Protein AF-A0A2E2VE42-F1 (afdb_monomer_lite)

Sequence (204 aa):
MCDRDCIQVNGNKCRILETACPVCFTRAKHCPDDAVKIINLPEELDTDLTHSYGENSFKLFRLPSPKQEQIVGILGPNGIGKSTAVNLLSGSFTPNLGDWRNPSPQWEDVITTFPRGELRDYLGLVAKEEVRIAVKPQYIDKLPKIFQGKVLDLLERVDERNEVPHFTRIMGIDHILERNLDALSGGELQRVAICATLLKEADV

Secondary structure (DSSP, 8-state):
---S-SEEEETTEEEE-TT--HHHHHHHHT-GGG-----PPP---SS-EEEE-STTS-EEE--PPP-TTS-------TTSSHHHHHHHHTTSS---TT-TT-SS--HHHHHHHSPSSHHHHHHHHHHTT-S---PPPS-GGGHHHH--SBHHHHHHHH-SSS-HHHHHHHTT-GGGTTSBGGGS-HHHHHHHHHHHHHHS----

Radius of gyration: 24.96 Å; chains: 1; bounding box: 72×37×59 Å

Structure (mmCIF, N/CA/C/O backbone):
data_AF-A0A2E2VE42-F1
#
_entry.id   AF-A0A2E2VE42-F1
#
loop_
_atom_site.group_PDB
_atom_site.id
_atom_site.type_symbol
_atom_site.label_atom_id
_atom_site.label_alt_id
_atom_site.label_comp_id
_atom_site.label_asym_id
_atom_site.label_entity_id
_atom_site.label_seq_id
_atom_site.pdbx_PDB_ins_code
_atom_site.Cartn_x
_atom_site.Cartn_y
_atom_site.Cartn_z
_atom_site.occupancy
_atom_site.B_iso_or_equiv
_atom_site.auth_seq_id
_atom_site.auth_comp_id
_atom_site.auth_asym_id
_atom_site.auth_atom_id
_atom_site.pdbx_PDB_model_num
ATOM 1 N N . MET A 1 1 ? 39.135 -2.029 -32.920 1.00 51.56 1 MET A N 1
ATOM 2 C CA . MET A 1 1 ? 39.515 -2.688 -31.651 1.00 51.56 1 MET A CA 1
ATOM 3 C C . MET A 1 1 ? 39.498 -1.621 -30.571 1.00 51.56 1 MET A C 1
ATOM 5 O O . MET A 1 1 ? 39.801 -0.482 -30.884 1.00 51.56 1 MET A O 1
ATOM 9 N N . CYS A 1 2 ? 39.033 -1.929 -29.360 1.00 55.84 2 CYS A N 1
ATOM 10 C CA . CYS A 1 2 ? 39.148 -0.987 -28.247 1.00 55.84 2 CYS A CA 1
ATOM 11 C C . CYS A 1 2 ? 40.590 -1.058 -27.731 1.00 55.84 2 CYS A C 1
ATOM 13 O O . CYS A 1 2 ? 40.982 -2.112 -27.237 1.00 55.84 2 CYS A O 1
ATOM 15 N N . ASP A 1 3 ? 41.348 0.031 -27.860 1.00 59.59 3 ASP A N 1
ATOM 16 C CA . ASP A 1 3 ? 42.758 0.123 -27.438 1.00 59.59 3 ASP A CA 1
ATOM 17 C C . ASP A 1 3 ? 42.918 0.489 -25.949 1.00 59.59 3 ASP A C 1
ATOM 19 O O . ASP A 1 3 ? 44.003 0.847 -25.500 1.00 59.59 3 ASP A O 1
ATOM 23 N N . ARG A 1 4 ? 41.830 0.453 -25.163 1.00 64.94 4 ARG A N 1
ATOM 24 C CA . ARG A 1 4 ? 41.872 0.733 -23.720 1.00 64.94 4 ARG A CA 1
ATOM 25 C C . ARG A 1 4 ? 41.902 -0.566 -22.925 1.00 64.94 4 ARG A C 1
ATOM 27 O O . ARG A 1 4 ? 41.009 -1.403 -23.069 1.00 64.94 4 ARG A O 1
ATOM 34 N N . ASP A 1 5 ? 42.859 -0.669 -22.009 1.00 69.38 5 ASP A N 1
ATOM 35 C CA . ASP A 1 5 ? 42.923 -1.743 -21.018 1.00 69.38 5 ASP A CA 1
ATOM 36 C C . ASP A 1 5 ? 41.812 -1.567 -19.976 1.00 69.38 5 ASP A C 1
ATOM 38 O O . ASP A 1 5 ? 41.959 -0.869 -18.973 1.00 69.38 5 ASP A O 1
ATOM 42 N N . CYS A 1 6 ? 40.657 -2.184 -20.239 1.00 71.88 6 CYS A N 1
ATOM 43 C CA . CYS A 1 6 ? 39.491 -2.173 -19.348 1.00 71.88 6 CYS A CA 1
ATOM 44 C C . CYS A 1 6 ? 39.738 -2.907 -18.015 1.00 71.88 6 CYS A C 1
ATOM 46 O O . CYS A 1 6 ? 39.045 -2.644 -17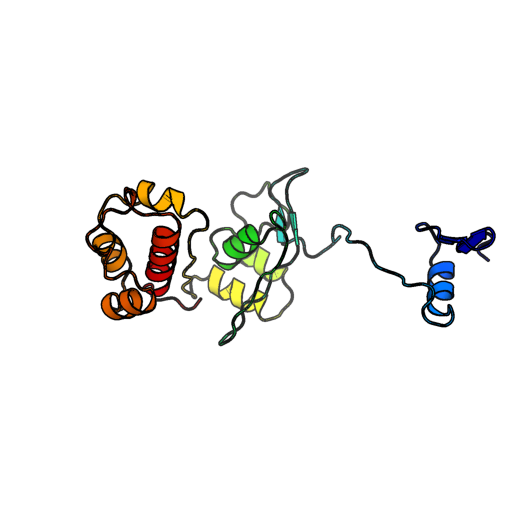.032 1.00 71.88 6 CYS A O 1
ATOM 48 N N . ILE A 1 7 ? 40.721 -3.812 -17.990 1.00 76.00 7 ILE A N 1
ATOM 49 C CA . ILE A 1 7 ? 41.213 -4.518 -16.806 1.00 76.00 7 ILE A CA 1
ATOM 50 C C . ILE A 1 7 ? 42.699 -4.177 -16.680 1.00 76.00 7 ILE A C 1
ATOM 52 O O . ILE A 1 7 ? 43.497 -4.567 -17.527 1.00 76.00 7 ILE A O 1
ATOM 56 N N . GLN A 1 8 ? 43.061 -3.429 -15.643 1.00 78.62 8 GLN A N 1
ATOM 57 C CA . GLN A 1 8 ? 44.427 -2.978 -15.388 1.00 78.62 8 GLN A CA 1
ATOM 58 C C . GLN A 1 8 ? 45.013 -3.785 -14.232 1.00 78.62 8 GLN A C 1
ATOM 60 O O . GLN A 1 8 ? 44.499 -3.734 -13.112 1.00 78.62 8 GLN A O 1
ATOM 65 N N . VAL A 1 9 ? 46.090 -4.521 -14.491 1.00 78.69 9 VAL A N 1
ATOM 66 C CA . VAL A 1 9 ? 46.775 -5.338 -13.483 1.00 78.69 9 VAL A CA 1
ATOM 67 C C . VAL A 1 9 ? 48.024 -4.598 -13.009 1.00 78.69 9 VAL A C 1
ATOM 69 O O . VAL A 1 9 ? 48.958 -4.389 -13.774 1.00 78.69 9 VAL A O 1
ATOM 72 N N . ASN A 1 10 ? 48.041 -4.204 -11.736 1.00 80.88 10 ASN A N 1
ATOM 73 C CA . ASN A 1 10 ? 49.162 -3.540 -11.074 1.00 80.88 10 ASN A CA 1
ATOM 74 C C . ASN A 1 10 ? 49.708 -4.457 -9.971 1.00 80.88 10 ASN A C 1
ATOM 76 O O . ASN A 1 10 ? 49.237 -4.430 -8.828 1.00 80.88 10 ASN A O 1
ATOM 80 N N . GLY A 1 11 ? 50.687 -5.296 -10.318 1.00 81.88 11 GLY A N 1
ATOM 81 C CA . GLY A 1 11 ? 51.214 -6.323 -9.416 1.00 81.88 11 GLY A CA 1
ATOM 82 C C . GLY A 1 11 ? 50.116 -7.308 -9.006 1.00 81.88 11 GLY A C 1
ATOM 83 O O . GLY A 1 11 ? 49.496 -7.928 -9.861 1.00 81.88 11 GLY A O 1
ATOM 84 N N . ASN A 1 12 ? 49.829 -7.402 -7.703 1.00 83.75 12 ASN A N 1
ATOM 85 C CA . ASN A 1 12 ? 48.772 -8.274 -7.166 1.00 83.75 12 ASN A CA 1
ATOM 86 C C . ASN A 1 12 ? 47.378 -7.620 -7.109 1.00 83.75 12 ASN A C 1
ATOM 88 O O . ASN A 1 12 ? 46.455 -8.205 -6.544 1.00 83.75 12 ASN A O 1
ATOM 92 N N . LYS A 1 13 ? 47.203 -6.395 -7.622 1.00 77.75 13 LYS A N 1
ATOM 93 C CA . LYS A 1 13 ? 45.911 -5.692 -7.609 1.00 77.75 13 LYS A CA 1
ATOM 94 C C . LYS A 1 13 ? 45.370 -5.537 -9.022 1.00 77.75 13 LYS A C 1
ATOM 96 O O . LYS A 1 13 ? 46.092 -5.136 -9.928 1.00 77.75 13 LYS A O 1
ATOM 101 N N . CYS A 1 14 ? 44.080 -5.793 -9.181 1.00 78.62 14 CYS A N 1
ATOM 102 C CA . CYS A 1 14 ? 43.353 -5.582 -10.423 1.00 78.62 14 CYS A CA 1
ATOM 103 C C . CYS A 1 14 ? 42.415 -4.378 -10.276 1.00 78.62 14 CYS A C 1
ATOM 105 O O . CYS A 1 14 ? 41.741 -4.236 -9.256 1.00 78.62 14 CYS A O 1
ATOM 107 N N . ARG A 1 15 ? 42.364 -3.512 -11.289 1.00 81.12 15 ARG A N 1
ATOM 108 C CA . ARG A 1 15 ? 41.424 -2.393 -11.394 1.00 81.12 15 ARG A CA 1
ATOM 109 C C . ARG A 1 15 ? 40.570 -2.584 -12.639 1.00 81.12 15 ARG A C 1
ATOM 111 O O . ARG A 1 15 ? 41.104 -2.735 -13.732 1.00 81.12 15 ARG A O 1
ATOM 118 N N . ILE A 1 16 ? 39.254 -2.541 -12.473 1.00 79.00 16 ILE A N 1
ATOM 119 C CA . ILE A 1 16 ? 38.293 -2.603 -13.577 1.00 79.00 16 ILE A CA 1
ATOM 120 C C . ILE A 1 16 ? 37.783 -1.186 -13.832 1.00 79.00 16 ILE A C 1
ATOM 122 O O . ILE A 1 16 ? 37.431 -0.471 -12.894 1.00 79.00 16 ILE A O 1
ATOM 126 N N . LEU A 1 17 ? 37.783 -0.757 -15.091 1.00 79.12 17 LEU A N 1
ATOM 127 C CA . LEU A 1 17 ? 37.160 0.503 -15.489 1.00 79.12 17 LEU A CA 1
ATOM 128 C C . LEU A 1 17 ? 35.655 0.277 -15.681 1.00 79.12 17 LEU A C 1
ATOM 130 O O . LEU A 1 17 ? 35.258 -0.427 -16.601 1.00 79.12 17 LEU A O 1
ATOM 134 N N . GLU A 1 18 ? 34.815 0.888 -14.844 1.00 73.50 18 GLU A N 1
ATOM 135 C CA . GLU A 1 18 ? 33.345 0.764 -14.939 1.00 73.50 18 GLU A CA 1
ATOM 136 C C . GLU A 1 18 ? 32.775 1.379 -16.227 1.00 73.50 18 GLU A C 1
ATOM 138 O O . GLU A 1 18 ? 31.756 0.934 -16.741 1.00 73.50 18 GLU A O 1
ATOM 143 N N . THR A 1 19 ? 33.489 2.339 -16.820 1.00 74.38 19 THR A N 1
ATOM 144 C CA . THR A 1 19 ? 33.174 2.943 -18.126 1.00 74.38 19 THR A CA 1
ATOM 145 C C . THR A 1 19 ? 33.650 2.095 -19.315 1.00 74.38 19 THR A C 1
ATOM 147 O O . THR A 1 19 ? 33.824 2.599 -20.429 1.00 74.38 19 THR A O 1
ATOM 150 N N . ALA A 1 20 ? 33.916 0.805 -19.088 1.00 73.69 20 ALA A N 1
ATOM 151 C CA . ALA A 1 20 ? 34.348 -0.136 -20.110 1.00 73.69 20 ALA A CA 1
ATOM 152 C C . ALA A 1 20 ? 33.314 -0.264 -21.244 1.00 73.69 20 ALA A C 1
ATOM 154 O O . ALA A 1 20 ? 32.108 -0.305 -21.032 1.00 73.69 20 ALA A O 1
ATOM 155 N N . CYS A 1 21 ? 33.800 -0.353 -22.484 1.00 71.94 21 CYS A N 1
ATOM 156 C CA . CYS A 1 21 ? 32.935 -0.490 -23.658 1.00 71.94 21 CYS A CA 1
ATOM 157 C C . CYS A 1 21 ? 32.252 -1.881 -23.733 1.00 71.94 21 CYS A C 1
ATOM 159 O O . CYS A 1 21 ? 32.756 -2.843 -23.143 1.00 71.94 21 CYS A O 1
ATOM 161 N N . PRO A 1 22 ? 31.192 -2.057 -24.551 1.00 73.50 22 PRO A N 1
ATOM 162 C CA . PRO A 1 22 ? 30.502 -3.346 -24.725 1.00 73.50 22 PRO A CA 1
ATOM 163 C C . PRO A 1 22 ? 31.407 -4.539 -25.087 1.00 73.50 22 PRO A C 1
ATOM 165 O O . PRO A 1 22 ? 31.179 -5.672 -24.653 1.00 73.50 22 PRO A O 1
ATOM 168 N N . VAL A 1 23 ? 32.486 -4.295 -25.838 1.00 73.56 23 VAL A N 1
ATOM 169 C CA . VAL A 1 23 ? 33.481 -5.327 -26.187 1.00 73.56 23 VAL A CA 1
ATOM 170 C C . VAL A 1 23 ? 34.235 -5.812 -24.944 1.00 73.56 23 VAL A C 1
ATOM 172 O O . VAL A 1 23 ? 34.494 -7.006 -24.800 1.00 73.56 23 VAL A O 1
ATOM 175 N N . CYS A 1 24 ? 34.551 -4.907 -24.017 1.00 73.25 24 CYS A N 1
ATOM 176 C CA . CYS A 1 24 ? 35.186 -5.251 -22.749 1.00 73.25 24 CYS A CA 1
ATOM 177 C C . CYS A 1 24 ? 34.241 -6.027 -21.823 1.00 73.25 24 CYS A C 1
ATOM 179 O O . CYS A 1 24 ? 34.690 -6.982 -21.193 1.00 73.25 24 CYS A O 1
ATOM 181 N N . PHE A 1 25 ? 32.941 -5.707 -21.804 1.00 74.75 25 PHE A N 1
ATOM 182 C CA . PHE A 1 25 ? 31.944 -6.524 -21.097 1.00 74.75 25 PHE A CA 1
ATOM 183 C C . PHE A 1 25 ? 31.870 -7.948 -21.653 1.00 74.75 25 PHE A C 1
ATOM 185 O O . PHE A 1 25 ? 31.816 -8.911 -20.895 1.00 74.75 25 PHE A O 1
ATOM 192 N N . THR A 1 26 ? 31.933 -8.107 -22.975 1.00 75.56 26 THR A N 1
ATOM 193 C CA . THR A 1 26 ? 31.945 -9.441 -23.593 1.00 75.56 26 THR A CA 1
ATOM 194 C C . THR A 1 26 ? 33.187 -10.234 -23.176 1.00 75.56 26 THR A C 1
ATOM 196 O O . THR A 1 26 ? 33.071 -11.392 -22.794 1.00 75.56 26 THR A O 1
ATOM 199 N N . ARG A 1 27 ? 34.372 -9.605 -23.155 1.00 75.31 27 ARG A N 1
ATOM 200 C CA . ARG A 1 27 ? 35.614 -10.244 -22.677 1.00 75.31 27 ARG A CA 1
ATOM 201 C C . ARG A 1 27 ? 35.559 -10.613 -21.194 1.00 75.31 27 ARG A C 1
ATOM 203 O O . ARG A 1 27 ? 36.007 -11.694 -20.835 1.00 75.31 27 ARG A O 1
ATOM 210 N N . ALA A 1 28 ? 34.982 -9.756 -20.353 1.00 75.81 28 ALA A N 1
ATOM 211 C CA . ALA A 1 28 ? 34.808 -10.022 -18.927 1.00 75.81 28 ALA A CA 1
ATOM 212 C C . ALA A 1 28 ? 33.940 -11.266 -18.657 1.00 75.81 28 ALA A C 1
ATOM 214 O O . ALA A 1 28 ? 34.260 -12.025 -17.749 1.00 75.81 28 ALA A O 1
ATOM 215 N N . LYS A 1 29 ? 32.919 -11.544 -19.487 1.00 75.38 29 LYS A N 1
ATOM 216 C CA . LYS A 1 29 ? 32.124 -12.789 -19.402 1.00 75.38 29 LYS A CA 1
ATOM 217 C C . LYS A 1 29 ? 32.925 -14.063 -19.694 1.00 75.38 29 LYS A C 1
ATOM 219 O O . LYS A 1 29 ? 32.494 -15.141 -19.311 1.00 75.38 29 LYS A O 1
ATOM 224 N N . HIS A 1 30 ? 34.052 -13.948 -20.395 1.00 79.94 30 HIS A N 1
ATOM 225 C CA . HIS A 1 30 ? 34.947 -15.065 -20.705 1.00 79.94 30 HIS A CA 1
ATOM 226 C C . HIS A 1 30 ? 36.151 -15.137 -19.755 1.00 79.94 30 HIS A C 1
ATOM 228 O O . HIS A 1 30 ? 37.090 -15.888 -20.018 1.00 79.94 30 HIS A O 1
ATOM 234 N N . CYS A 1 31 ? 36.163 -14.340 -18.680 1.00 76.88 31 CYS A N 1
ATOM 235 C CA . CYS A 1 31 ? 37.237 -14.389 -17.699 1.00 76.88 31 CYS A CA 1
ATOM 236 C C . CYS A 1 31 ? 37.192 -15.739 -16.955 1.00 76.88 31 CYS A C 1
A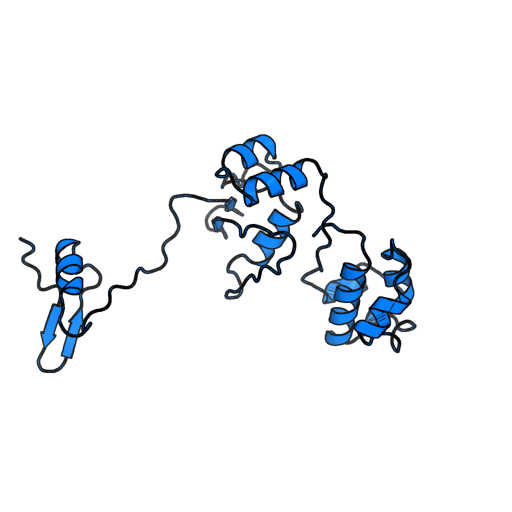TOM 238 O O . CYS A 1 31 ? 36.117 -16.114 -16.483 1.00 76.88 31 CYS A O 1
ATOM 240 N N . PRO A 1 32 ? 38.315 -16.476 -16.860 1.00 82.94 32 PRO A N 1
ATOM 241 C CA . PRO A 1 32 ? 38.361 -17.752 -16.153 1.00 82.94 32 PRO A CA 1
ATOM 242 C C . PRO A 1 32 ? 37.884 -17.636 -14.701 1.00 82.94 32 PRO A C 1
ATOM 244 O O . PRO A 1 32 ? 38.028 -16.584 -14.076 1.00 82.94 32 PRO A O 1
ATOM 247 N N . ASP A 1 33 ? 37.339 -18.733 -14.176 1.00 84.06 33 ASP A N 1
ATOM 248 C CA . ASP A 1 33 ? 36.970 -18.896 -12.762 1.00 84.06 33 ASP A CA 1
ATOM 249 C C . ASP A 1 33 ? 35.988 -17.840 -12.213 1.00 84.06 33 ASP A C 1
ATOM 251 O O . ASP A 1 33 ? 35.996 -17.543 -11.018 1.00 84.06 33 ASP A O 1
ATOM 255 N N . ASP A 1 34 ? 35.154 -17.240 -13.074 1.00 73.69 34 ASP A N 1
ATOM 256 C CA . ASP A 1 34 ? 34.258 -16.124 -12.726 1.00 73.69 34 ASP A CA 1
ATOM 257 C C . ASP A 1 34 ? 34.986 -14.962 -12.020 1.00 73.69 34 ASP A C 1
ATOM 259 O O . ASP A 1 34 ? 34.403 -14.233 -11.206 1.00 73.69 34 ASP A O 1
ATOM 263 N N . ALA A 1 35 ? 36.273 -14.762 -12.339 1.00 79.19 35 ALA A N 1
ATOM 264 C CA . ALA A 1 35 ? 37.116 -13.749 -11.705 1.00 79.19 35 ALA A CA 1
ATOM 265 C C . ALA A 1 35 ? 36.609 -12.310 -11.933 1.00 79.19 35 ALA A C 1
ATOM 267 O O . ALA A 1 35 ? 36.987 -11.394 -11.199 1.00 79.19 35 ALA A O 1
ATOM 268 N N . VAL A 1 36 ? 35.727 -12.105 -12.919 1.00 77.56 36 VAL A N 1
ATOM 269 C CA . VAL A 1 36 ? 35.029 -10.839 -13.165 1.00 77.56 36 VAL A CA 1
ATOM 270 C C . VAL A 1 36 ? 33.520 -11.068 -13.228 1.00 77.56 36 VAL A C 1
ATOM 272 O O . VAL A 1 36 ? 33.029 -11.819 -14.066 1.00 77.56 36 VAL A O 1
ATOM 275 N N . LYS A 1 37 ? 32.769 -10.346 -12.387 1.00 77.50 37 LYS A N 1
ATOM 276 C CA . LYS A 1 37 ? 31.299 -10.331 -12.395 1.00 77.50 37 LYS A CA 1
ATOM 277 C C . LYS A 1 37 ? 30.789 -8.977 -12.869 1.00 77.50 37 LYS A C 1
ATOM 279 O O . LYS A 1 37 ? 31.152 -7.946 -12.311 1.00 77.50 37 LYS A O 1
ATOM 284 N N . ILE A 1 38 ? 29.931 -8.991 -13.884 1.00 78.50 38 ILE A N 1
ATOM 285 C CA . ILE A 1 38 ? 29.248 -7.791 -14.373 1.00 78.50 38 ILE A CA 1
ATOM 286 C C . ILE A 1 38 ? 27.915 -7.688 -13.639 1.00 78.50 38 ILE A C 1
ATOM 288 O O . ILE A 1 38 ? 27.067 -8.570 -13.770 1.00 78.50 38 ILE A O 1
ATOM 292 N N . ILE A 1 39 ? 27.746 -6.614 -12.875 1.00 78.19 39 ILE A N 1
ATOM 293 C CA . ILE A 1 39 ? 26.489 -6.265 -12.217 1.00 78.19 39 ILE A CA 1
ATOM 294 C C . ILE A 1 39 ? 25.884 -5.056 -12.924 1.00 78.19 39 ILE A C 1
ATOM 296 O O . ILE A 1 39 ? 26.578 -4.077 -13.188 1.00 78.19 39 ILE A O 1
ATOM 300 N N . ASN A 1 40 ? 24.593 -5.126 -13.238 1.00 74.81 40 ASN A N 1
ATOM 301 C CA . ASN A 1 40 ? 23.869 -3.952 -13.705 1.00 74.81 40 ASN A CA 1
ATOM 302 C C . ASN A 1 40 ? 23.562 -3.078 -12.492 1.00 74.81 40 ASN A C 1
ATOM 304 O O . ASN A 1 40 ? 23.002 -3.563 -11.505 1.00 74.81 40 ASN A O 1
ATOM 308 N N . LEU A 1 41 ? 23.944 -1.807 -12.562 1.00 76.81 41 LEU A N 1
ATOM 309 C CA . LEU A 1 41 ? 23.547 -0.838 -11.554 1.00 76.81 41 LEU A CA 1
ATOM 310 C C . LEU A 1 41 ? 22.095 -0.408 -11.809 1.00 76.81 41 LEU A C 1
ATOM 312 O O . LEU A 1 41 ? 21.669 -0.376 -12.965 1.00 76.81 41 LEU A O 1
ATOM 316 N N . PRO A 1 42 ? 21.320 -0.103 -10.756 1.00 71.94 42 PRO A N 1
ATOM 317 C CA . PRO A 1 42 ? 19.986 0.450 -10.927 1.00 71.94 42 PRO A CA 1
ATOM 318 C C . PRO A 1 42 ? 20.066 1.811 -11.624 1.00 71.94 42 PRO A C 1
ATOM 320 O O . PRO A 1 42 ? 20.774 2.703 -11.159 1.00 71.94 42 PRO A O 1
ATOM 323 N N . GLU A 1 43 ? 19.309 1.967 -12.701 1.00 79.50 43 GLU A N 1
ATOM 324 C CA . GLU A 1 43 ? 19.068 3.235 -13.387 1.00 79.50 43 GLU A CA 1
ATOM 325 C C . GLU A 1 43 ? 17.554 3.481 -13.424 1.00 79.50 43 GLU A C 1
ATOM 327 O O . GLU A 1 43 ? 16.761 2.543 -13.275 1.00 79.50 43 GLU A O 1
ATOM 332 N N . GLU A 1 44 ? 17.148 4.745 -13.554 1.00 78.94 44 GLU A N 1
ATOM 333 C CA . GLU A 1 44 ? 15.742 5.080 -13.778 1.00 78.94 44 GLU A CA 1
ATOM 334 C C . GLU A 1 44 ? 15.260 4.366 -15.046 1.00 78.94 44 GLU A C 1
ATOM 336 O O . GLU A 1 44 ? 15.964 4.323 -16.052 1.00 78.94 44 GLU A O 1
ATOM 341 N N . LEU A 1 45 ? 14.077 3.753 -14.990 1.00 82.38 45 LEU A N 1
ATOM 342 C CA . LEU A 1 45 ? 13.535 3.099 -16.171 1.00 82.38 45 LEU A CA 1
ATOM 343 C C . LEU A 1 45 ? 13.050 4.170 -17.150 1.00 82.38 45 LEU A C 1
ATOM 345 O O . LEU A 1 45 ? 12.247 5.027 -16.788 1.00 82.38 45 LEU A O 1
ATOM 349 N N . ASP A 1 46 ? 13.448 4.051 -18.415 1.00 77.88 46 ASP A N 1
ATOM 350 C CA . ASP A 1 46 ? 12.923 4.896 -19.499 1.00 77.88 46 ASP A CA 1
ATOM 351 C C . ASP A 1 46 ? 11.433 4.627 -19.796 1.00 77.88 46 ASP A C 1
ATOM 353 O O . ASP A 1 46 ? 10.787 5.351 -20.553 1.00 77.88 46 ASP A O 1
ATOM 357 N N . THR A 1 47 ? 10.884 3.544 -19.239 1.00 83.38 47 THR A N 1
ATOM 358 C CA . THR A 1 47 ? 9.551 3.002 -19.532 1.00 83.38 47 THR A CA 1
ATOM 359 C C . THR A 1 47 ? 8.843 2.556 -18.250 1.00 83.38 47 THR A C 1
ATOM 361 O O . THR A 1 47 ? 9.437 2.519 -17.174 1.00 83.38 47 THR A O 1
ATOM 364 N N . ASP A 1 48 ? 7.555 2.216 -18.352 1.00 85.88 48 ASP A N 1
ATOM 365 C CA . ASP A 1 48 ? 6.730 1.705 -17.245 1.00 85.88 48 ASP A CA 1
ATOM 366 C C . ASP A 1 48 ? 6.519 2.683 -16.068 1.00 85.88 48 ASP A C 1
ATOM 368 O O . ASP A 1 48 ? 6.224 2.267 -14.937 1.00 85.88 48 ASP A O 1
ATOM 372 N N . LEU A 1 49 ? 6.648 3.992 -16.316 1.00 92.12 49 LEU A N 1
ATOM 373 C CA . LEU A 1 49 ? 6.324 5.019 -15.329 1.00 92.12 49 LEU A CA 1
ATOM 374 C C . LEU A 1 49 ? 4.839 4.926 -14.963 1.00 92.12 49 LEU A C 1
ATOM 376 O O . LEU A 1 49 ? 3.960 5.116 -15.798 1.00 92.12 49 LEU A O 1
ATOM 380 N N . THR A 1 50 ? 4.561 4.627 -13.697 1.00 93.88 50 THR A N 1
ATOM 381 C CA . THR A 1 50 ? 3.196 4.422 -13.203 1.00 93.88 50 THR A CA 1
ATOM 382 C C . THR A 1 50 ? 2.649 5.668 -12.519 1.00 93.88 50 THR A C 1
ATOM 384 O O . THR A 1 50 ? 1.492 6.042 -12.720 1.00 93.88 50 THR A O 1
ATOM 387 N N . HIS A 1 51 ? 3.469 6.330 -11.703 1.00 94.69 51 HIS A N 1
ATOM 388 C CA . HIS A 1 51 ? 3.047 7.521 -10.975 1.00 94.69 51 HIS A CA 1
ATOM 389 C C . HIS A 1 51 ? 4.214 8.483 -10.742 1.00 94.69 51 HIS A C 1
ATOM 391 O O . HIS A 1 51 ? 5.331 8.050 -10.466 1.00 94.69 51 HIS A O 1
ATOM 397 N N . SER A 1 52 ? 3.947 9.785 -10.798 1.00 93.94 52 SER A N 1
ATOM 398 C CA . SER A 1 52 ? 4.893 10.848 -10.449 1.00 93.94 52 SER A CA 1
ATOM 399 C C . SER A 1 52 ? 4.229 11.880 -9.544 1.00 93.94 52 SER A C 1
ATOM 401 O O . SER A 1 52 ? 3.115 12.316 -9.827 1.00 93.94 52 SER A O 1
ATOM 403 N N . TYR A 1 53 ? 4.922 12.304 -8.485 1.00 92.31 53 TYR A N 1
ATOM 404 C CA . TYR A 1 53 ? 4.442 13.369 -7.594 1.00 92.31 53 TYR A CA 1
ATOM 405 C C . TYR A 1 53 ? 4.775 14.784 -8.081 1.00 92.31 53 TYR A C 1
ATOM 407 O O . TYR A 1 53 ? 4.258 15.752 -7.527 1.00 92.31 53 TYR A O 1
ATOM 415 N N . GLY A 1 54 ? 5.651 14.930 -9.076 1.00 90.75 54 GLY A N 1
ATOM 416 C CA . GLY A 1 54 ? 6.121 16.242 -9.497 1.00 90.75 54 GLY A CA 1
ATOM 417 C C . GLY A 1 54 ? 7.476 16.229 -10.183 1.00 90.75 54 GLY A C 1
ATOM 418 O O . GLY A 1 54 ? 8.157 15.207 -10.288 1.00 90.75 54 GLY A O 1
ATOM 419 N N . GLU A 1 55 ? 7.894 17.418 -10.599 1.00 88.50 55 GLU A N 1
ATOM 420 C CA . GLU A 1 55 ? 9.259 17.654 -11.051 1.00 88.50 55 GLU A CA 1
ATOM 421 C C . GLU A 1 55 ? 10.243 17.394 -9.898 1.00 88.50 55 GLU A C 1
ATOM 423 O O . GLU A 1 55 ? 9.989 17.785 -8.756 1.00 88.50 55 GLU A O 1
ATOM 428 N N . ASN A 1 56 ? 11.342 16.681 -10.180 1.00 86.00 56 ASN A N 1
ATOM 429 C CA . ASN A 1 56 ? 12.366 16.286 -9.196 1.00 86.00 56 ASN A CA 1
ATOM 430 C C . ASN A 1 56 ? 11.814 15.583 -7.941 1.00 86.00 56 ASN A C 1
ATOM 432 O O . ASN A 1 56 ? 12.419 15.625 -6.870 1.00 86.00 56 ASN A O 1
ATOM 436 N N . SER A 1 57 ? 10.648 14.956 -8.070 1.00 89.69 57 SER A N 1
ATOM 437 C CA . SER A 1 57 ? 9.955 14.281 -6.980 1.00 89.69 57 SER A CA 1
ATOM 438 C C . SER A 1 57 ? 10.005 12.768 -7.160 1.00 89.69 57 SER A C 1
ATOM 440 O O . SER A 1 57 ? 10.484 12.250 -8.169 1.00 89.69 57 SER A O 1
ATOM 442 N N . PHE A 1 58 ? 9.508 12.044 -6.159 1.00 91.38 58 PHE A N 1
ATOM 443 C CA . PHE A 1 58 ? 9.431 10.592 -6.221 1.00 91.38 58 PHE A CA 1
ATOM 444 C C . PHE A 1 58 ? 8.591 10.129 -7.423 1.00 91.38 58 PHE A C 1
ATOM 446 O O . PHE A 1 58 ? 7.486 10.630 -7.657 1.00 91.38 58 PHE A O 1
ATOM 453 N N . LYS A 1 59 ? 9.117 9.137 -8.143 1.00 92.88 59 LYS A N 1
ATOM 454 C CA . LYS A 1 59 ? 8.458 8.449 -9.252 1.00 92.88 59 LYS A CA 1
ATOM 455 C C . LYS A 1 59 ? 8.374 6.964 -8.935 1.00 92.88 59 LYS A C 1
ATOM 457 O O . LYS A 1 59 ? 9.334 6.377 -8.436 1.00 92.88 59 LYS A O 1
ATOM 462 N N . LEU A 1 60 ? 7.231 6.365 -9.237 1.00 94.38 60 LEU A N 1
ATOM 463 C CA . LEU A 1 60 ? 7.011 4.935 -9.103 1.00 94.38 60 LEU A CA 1
ATOM 464 C C . LEU A 1 60 ? 6.955 4.293 -10.484 1.00 94.38 60 LEU A C 1
ATOM 466 O O . LEU A 1 60 ? 6.163 4.705 -11.335 1.00 94.38 60 LEU A O 1
ATOM 470 N N . PHE A 1 61 ? 7.754 3.248 -10.660 1.00 92.94 61 PHE A N 1
ATOM 471 C CA . PHE A 1 61 ? 7.783 2.434 -11.865 1.00 92.94 61 PHE A CA 1
ATOM 472 C C . PHE A 1 61 ? 7.248 1.048 -11.559 1.00 92.94 61 PHE A C 1
ATOM 474 O O . PHE A 1 61 ? 7.689 0.423 -10.590 1.00 92.94 61 PHE A O 1
ATOM 481 N N . ARG A 1 62 ? 6.357 0.566 -12.430 1.00 91.81 62 ARG A N 1
ATOM 482 C CA . ARG A 1 62 ? 5.646 -0.712 -12.298 1.00 91.81 62 ARG A CA 1
ATOM 483 C C . ARG A 1 62 ? 4.834 -0.826 -10.995 1.00 91.81 62 ARG A C 1
ATOM 485 O O . ARG A 1 62 ? 4.980 -0.061 -10.044 1.00 91.81 62 ARG A O 1
ATOM 492 N N . LEU A 1 63 ? 3.962 -1.829 -10.950 1.00 93.44 63 LEU A N 1
ATOM 493 C CA . LEU A 1 63 ? 3.246 -2.236 -9.742 1.00 93.44 63 LEU A CA 1
ATOM 494 C C . LEU A 1 63 ? 3.328 -3.755 -9.582 1.00 93.44 63 LEU A C 1
ATOM 496 O O . LEU A 1 63 ? 3.373 -4.472 -10.587 1.00 93.44 63 LEU A O 1
ATOM 500 N N . PRO A 1 64 ? 3.351 -4.265 -8.340 1.00 92.50 64 PRO A N 1
ATOM 501 C CA . PRO A 1 64 ? 3.163 -5.686 -8.111 1.00 92.50 64 PRO A CA 1
ATOM 502 C C . PRO A 1 64 ? 1.724 -6.071 -8.465 1.00 92.50 64 PRO A C 1
ATOM 504 O O . PRO A 1 64 ? 0.792 -5.315 -8.201 1.00 92.50 64 PRO A O 1
ATOM 507 N N . SER A 1 65 ? 1.550 -7.254 -9.051 1.00 90.06 65 SER A N 1
ATOM 508 C CA . SER A 1 65 ? 0.225 -7.793 -9.354 1.00 90.06 65 SER A CA 1
ATOM 509 C C . SER A 1 65 ? -0.334 -8.533 -8.138 1.00 90.06 65 SER A C 1
ATOM 511 O O . SER A 1 65 ? 0.344 -9.442 -7.645 1.00 90.06 65 SER A O 1
ATOM 513 N N . PRO A 1 66 ? -1.541 -8.191 -7.654 1.00 90.69 66 PRO A N 1
ATOM 514 C CA . PRO A 1 66 ? -2.273 -9.038 -6.721 1.00 90.69 66 PRO A CA 1
ATOM 515 C C . PRO A 1 66 ? -2.535 -10.412 -7.342 1.00 90.69 66 PRO A C 1
ATOM 517 O O . PRO A 1 66 ? -2.761 -10.522 -8.548 1.00 90.69 66 PRO A O 1
ATOM 520 N N . LYS A 1 67 ? -2.498 -11.458 -6.515 1.00 89.38 67 LYS A N 1
ATOM 521 C CA . LYS A 1 67 ? -2.767 -12.837 -6.929 1.00 89.38 67 LYS A CA 1
ATOM 522 C C . LYS A 1 67 ? -3.820 -13.447 -6.026 1.00 89.38 67 LYS A C 1
ATOM 524 O O . LYS A 1 67 ? -3.701 -13.365 -4.806 1.00 89.38 67 LYS A O 1
ATOM 529 N N . GLN A 1 68 ? -4.829 -14.066 -6.630 1.00 88.38 68 GLN A N 1
ATOM 530 C CA . GLN A 1 68 ? -5.862 -14.773 -5.881 1.00 88.38 68 GLN A CA 1
ATOM 531 C C . GLN A 1 68 ? -5.255 -15.947 -5.108 1.00 88.38 68 GLN A C 1
ATOM 533 O O . GLN A 1 68 ? -4.324 -16.597 -5.584 1.00 88.38 68 GLN A O 1
ATOM 538 N N . GLU A 1 69 ? -5.780 -16.179 -3.903 1.00 88.69 69 GLU A N 1
ATOM 539 C CA . GLU A 1 69 ? -5.377 -17.272 -3.003 1.00 88.69 69 GLU A CA 1
ATOM 540 C C . GLU A 1 69 ? -3.881 -17.283 -2.631 1.00 88.69 69 GLU A C 1
ATOM 542 O O . GLU A 1 69 ? -3.344 -18.292 -2.170 1.00 88.69 69 GLU A O 1
ATOM 547 N N . GLN A 1 70 ? -3.181 -16.158 -2.812 1.00 92.38 70 GLN A N 1
ATOM 548 C CA . GLN A 1 70 ? -1.753 -16.036 -2.533 1.00 92.38 70 GLN A CA 1
ATOM 549 C C . GLN A 1 70 ? -1.441 -14.770 -1.744 1.00 92.38 70 GLN A C 1
ATOM 551 O O . GLN A 1 70 ? -2.023 -13.709 -1.949 1.00 92.38 70 GLN A O 1
ATOM 556 N N . ILE A 1 71 ? -0.444 -14.870 -0.864 1.00 93.81 71 ILE A N 1
ATOM 557 C CA . ILE A 1 71 ? 0.090 -13.716 -0.143 1.00 93.81 71 ILE A CA 1
ATOM 558 C C . ILE A 1 71 ? 1.224 -13.115 -0.971 1.00 93.81 71 ILE A C 1
ATOM 560 O O . ILE A 1 71 ? 2.290 -13.717 -1.118 1.00 93.81 71 ILE A O 1
ATOM 564 N N . VAL A 1 72 ? 1.011 -11.904 -1.485 1.00 92.69 72 VAL A N 1
ATOM 565 C CA . VAL A 1 72 ? 2.032 -11.153 -2.226 1.00 92.69 72 VAL A CA 1
ATOM 566 C C . VAL A 1 72 ? 2.815 -10.258 -1.263 1.00 92.69 72 VAL A C 1
ATOM 568 O O . VAL A 1 72 ? 2.297 -9.282 -0.725 1.00 92.69 72 VAL A O 1
ATOM 571 N N . GLY A 1 73 ? 4.088 -10.587 -1.038 1.00 94.25 73 GLY A N 1
ATOM 572 C CA . GLY A 1 73 ? 4.983 -9.799 -0.188 1.00 94.25 73 GLY A CA 1
ATOM 573 C C . GLY A 1 73 ? 5.662 -8.654 -0.945 1.00 94.25 73 GLY A C 1
ATOM 574 O O . GLY A 1 73 ? 6.321 -8.885 -1.956 1.00 94.25 73 GLY A O 1
ATOM 575 N N . ILE A 1 74 ? 5.574 -7.426 -0.422 1.00 92.75 74 ILE A N 1
ATOM 576 C CA . ILE A 1 74 ? 6.294 -6.256 -0.952 1.00 92.75 74 ILE A CA 1
ATOM 577 C C . ILE A 1 74 ? 7.468 -5.924 -0.024 1.00 92.75 74 ILE A C 1
ATOM 579 O O . ILE A 1 74 ? 7.288 -5.392 1.073 1.00 92.75 74 ILE A O 1
ATOM 583 N N . LEU A 1 75 ? 8.685 -6.222 -0.477 1.00 93.31 75 LEU A N 1
ATOM 584 C CA . LEU A 1 75 ? 9.923 -6.047 0.285 1.00 93.31 75 LEU A CA 1
ATOM 585 C C . LEU A 1 75 ? 10.791 -4.958 -0.347 1.00 93.31 75 LEU A C 1
ATOM 587 O O . LEU A 1 75 ? 10.984 -4.922 -1.557 1.00 93.31 75 LEU A O 1
ATOM 591 N N . GLY A 1 76 ? 11.341 -4.076 0.483 1.00 91.75 76 GLY A N 1
ATOM 592 C CA . GLY A 1 76 ? 12.296 -3.068 0.034 1.00 91.75 76 GLY A CA 1
ATOM 593 C C . GLY A 1 76 ? 12.555 -1.983 1.079 1.00 91.75 76 GLY A C 1
ATOM 594 O O . GLY A 1 76 ? 11.781 -1.863 2.037 1.00 91.75 76 GLY A O 1
ATOM 595 N N . PRO A 1 77 ? 13.610 -1.167 0.911 1.00 91.75 77 PRO A N 1
ATOM 596 C CA . PRO A 1 77 ? 13.945 -0.074 1.824 1.00 91.75 77 PRO A CA 1
ATOM 597 C C . PRO A 1 77 ? 12.819 0.956 1.987 1.00 91.75 77 PRO A C 1
ATOM 599 O O . PRO A 1 77 ? 11.874 1.030 1.194 1.00 91.75 77 PRO A O 1
ATOM 602 N N . ASN A 1 78 ? 12.889 1.772 3.036 1.00 89.75 78 ASN A N 1
ATOM 603 C CA . ASN A 1 78 ? 11.969 2.901 3.192 1.00 89.75 78 ASN A CA 1
ATOM 604 C C . ASN A 1 78 ? 12.181 3.923 2.068 1.00 89.75 78 ASN A C 1
ATOM 606 O O . ASN A 1 78 ? 13.302 4.126 1.619 1.00 89.75 78 ASN A O 1
ATOM 610 N N . GLY A 1 79 ? 11.091 4.532 1.596 1.00 88.31 79 GLY A N 1
ATOM 611 C CA . GLY A 1 79 ? 11.135 5.500 0.495 1.00 88.31 79 GLY A CA 1
ATOM 612 C C . GLY A 1 79 ? 11.124 4.902 -0.917 1.00 88.31 79 GLY A C 1
ATOM 613 O O . GLY A 1 79 ? 11.001 5.659 -1.865 1.00 88.31 79 GLY A O 1
ATOM 614 N N . ILE A 1 80 ? 11.155 3.573 -1.084 1.00 91.38 80 ILE A N 1
ATOM 615 C CA . ILE A 1 80 ? 11.112 2.931 -2.419 1.00 91.38 80 ILE A CA 1
ATOM 616 C C . ILE A 1 80 ? 9.713 2.925 -3.074 1.00 91.38 80 ILE A C 1
ATOM 618 O O . ILE A 1 80 ? 9.537 2.383 -4.155 1.00 91.38 80 ILE A O 1
ATOM 622 N N . GLY A 1 81 ? 8.693 3.482 -2.408 1.00 93.00 81 GLY A N 1
ATOM 623 C CA . GLY A 1 81 ? 7.332 3.573 -2.954 1.00 93.00 81 GLY A CA 1
ATOM 624 C C . GLY A 1 81 ? 6.362 2.459 -2.565 1.00 93.00 81 GLY A C 1
ATOM 625 O O . GLY A 1 81 ? 5.287 2.381 -3.144 1.00 93.00 81 GLY A O 1
ATOM 626 N N . LYS A 1 82 ? 6.677 1.629 -1.559 1.00 94.56 82 LYS A N 1
ATOM 627 C CA . LYS A 1 82 ? 5.766 0.563 -1.079 1.00 94.56 82 LYS A CA 1
ATOM 628 C C . LYS A 1 82 ? 4.375 1.094 -0.717 1.00 94.56 82 LYS A C 1
ATOM 630 O O . LYS A 1 82 ? 3.375 0.552 -1.166 1.00 94.56 82 LYS A O 1
ATOM 635 N N . SER A 1 83 ? 4.316 2.175 0.061 1.00 92.50 83 SER A N 1
ATOM 636 C CA . SER A 1 83 ? 3.045 2.804 0.443 1.00 92.50 83 SER A CA 1
ATOM 637 C C . SER A 1 83 ? 2.314 3.392 -0.762 1.00 92.50 83 SER A C 1
ATOM 639 O O . SER A 1 83 ? 1.099 3.274 -0.854 1.00 92.50 83 SER A O 1
ATOM 641 N N . THR A 1 84 ? 3.047 3.988 -1.708 1.00 94.62 84 THR A N 1
ATOM 642 C CA . THR A 1 84 ? 2.477 4.498 -2.961 1.00 94.62 84 THR A CA 1
ATOM 643 C C . THR A 1 84 ? 1.876 3.362 -3.786 1.00 94.62 84 THR A C 1
ATOM 645 O O . THR A 1 84 ? 0.754 3.501 -4.254 1.00 94.62 84 THR A O 1
ATOM 648 N N . ALA A 1 85 ? 2.561 2.220 -3.894 1.00 95.19 85 ALA A N 1
ATOM 649 C CA . ALA A 1 85 ? 2.046 1.040 -4.583 1.00 95.19 85 ALA A CA 1
ATOM 650 C C . ALA A 1 85 ? 0.755 0.515 -3.939 1.00 95.19 85 ALA A C 1
ATOM 652 O O . ALA A 1 85 ? -0.207 0.258 -4.653 1.00 95.19 85 ALA A O 1
ATOM 653 N N . VAL A 1 86 ? 0.701 0.425 -2.603 1.00 94.06 86 VAL A N 1
ATOM 654 C CA . VAL A 1 86 ? -0.523 0.026 -1.883 1.00 94.06 86 VAL A CA 1
ATOM 655 C C . VAL A 1 86 ? -1.671 0.995 -2.169 1.00 94.06 86 VAL A C 1
ATOM 657 O O . VAL A 1 86 ? -2.754 0.539 -2.507 1.00 94.06 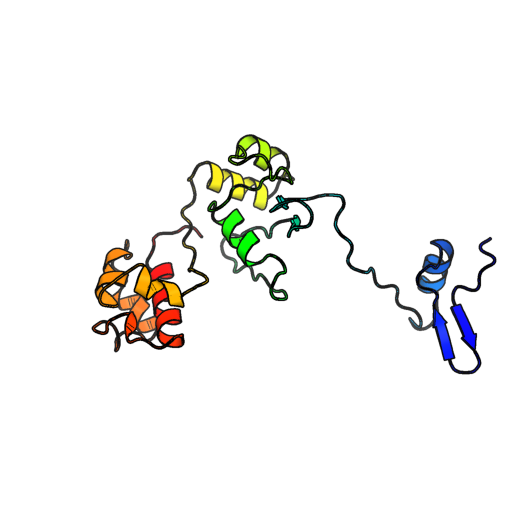86 VAL A O 1
ATOM 660 N N . ASN A 1 87 ? -1.433 2.310 -2.111 1.00 93.31 87 ASN A N 1
ATOM 661 C CA . ASN A 1 87 ? -2.476 3.314 -2.357 1.00 93.31 87 ASN A CA 1
ATOM 662 C C . ASN A 1 87 ? -2.997 3.312 -3.805 1.00 93.31 87 ASN A C 1
ATOM 664 O O . ASN A 1 87 ? -4.165 3.615 -4.040 1.00 93.31 87 ASN A O 1
ATOM 668 N N . LEU A 1 88 ? -2.134 3.009 -4.780 1.00 94.62 88 LEU A N 1
ATOM 669 C CA . LEU A 1 88 ? -2.531 2.871 -6.184 1.00 94.62 88 LEU A CA 1
ATOM 670 C C . LEU A 1 88 ? -3.343 1.588 -6.397 1.00 94.62 88 LEU A C 1
ATOM 672 O O . LEU A 1 88 ? -4.379 1.616 -7.054 1.00 94.62 88 LEU A O 1
ATOM 676 N N . LEU A 1 89 ? -2.903 0.471 -5.807 1.00 94.56 89 LEU A N 1
ATOM 677 C CA . LEU A 1 89 ? -3.611 -0.809 -5.881 1.00 94.56 89 LEU A CA 1
ATOM 678 C C . LEU A 1 89 ? -4.949 -0.787 -5.137 1.00 94.56 89 LEU A C 1
ATOM 680 O O . LEU A 1 89 ? -5.856 -1.514 -5.523 1.00 94.56 89 LEU A O 1
ATOM 684 N N . SER A 1 90 ? -5.087 0.036 -4.098 1.00 93.38 90 SER A N 1
ATOM 685 C CA . SER A 1 90 ? -6.341 0.213 -3.366 1.00 93.38 90 SER A CA 1
ATOM 686 C C . SER A 1 90 ? -7.304 1.211 -4.002 1.00 93.38 90 SER A C 1
ATOM 688 O O . SER A 1 90 ? -8.339 1.509 -3.412 1.00 93.38 90 SER A O 1
ATOM 690 N N . GLY A 1 91 ? -6.941 1.801 -5.145 1.00 92.12 91 GLY A N 1
ATOM 691 C CA . GLY A 1 91 ? -7.734 2.841 -5.801 1.00 92.12 91 GLY A CA 1
ATOM 692 C C . GLY A 1 91 ? -7.794 4.168 -5.037 1.00 92.12 91 GLY A C 1
ATOM 693 O O . GLY A 1 91 ? -8.531 5.066 -5.429 1.00 92.12 91 GLY A O 1
ATOM 694 N N . SER A 1 92 ? -7.012 4.340 -3.963 1.00 90.69 92 SER A N 1
ATOM 695 C CA . SER A 1 92 ? -6.952 5.606 -3.215 1.00 90.69 92 SER A CA 1
ATOM 696 C C . SER A 1 92 ? -6.296 6.724 -4.026 1.00 90.69 92 SER A C 1
ATOM 698 O O . SER A 1 92 ? -6.596 7.897 -3.813 1.00 90.69 92 SER A O 1
ATOM 700 N N . PHE A 1 93 ? -5.417 6.359 -4.962 1.00 89.69 93 PHE A N 1
ATOM 701 C CA . PHE A 1 93 ? -4.922 7.231 -6.018 1.00 89.69 93 PHE A CA 1
ATOM 702 C C . PHE A 1 93 ? -5.093 6.551 -7.371 1.00 89.69 93 PHE A C 1
ATOM 704 O O . PHE A 1 93 ? -4.807 5.362 -7.509 1.00 89.69 93 PHE A O 1
ATOM 711 N N . THR A 1 94 ? -5.450 7.327 -8.388 1.00 93.62 94 THR A N 1
ATOM 712 C CA . THR A 1 94 ? -5.337 6.876 -9.774 1.00 93.62 94 THR A CA 1
ATOM 713 C C . THR A 1 94 ? -3.889 7.064 -10.247 1.00 93.62 94 THR A C 1
ATOM 715 O O . THR A 1 94 ? -3.301 8.129 -10.011 1.00 93.62 94 THR A O 1
ATOM 718 N N . PRO A 1 95 ? -3.267 6.067 -10.905 1.00 94.69 95 PRO A N 1
ATOM 719 C CA . PRO A 1 95 ? -1.978 6.263 -11.559 1.00 94.69 95 PRO A CA 1
ATOM 720 C C . PRO A 1 95 ? -2.053 7.417 -12.566 1.00 94.69 95 PRO A C 1
ATOM 722 O O . PRO A 1 95 ? -3.022 7.526 -13.307 1.00 94.69 95 PRO A O 1
ATOM 725 N N . ASN A 1 96 ? -1.040 8.284 -12.597 1.00 94.75 96 ASN A N 1
ATOM 726 C CA . ASN A 1 96 ? -1.018 9.436 -13.507 1.00 94.75 96 ASN A CA 1
ATOM 727 C C . ASN A 1 96 ? -0.045 9.259 -14.674 1.00 94.75 96 ASN A C 1
ATOM 729 O O . ASN A 1 96 ? 0.086 10.162 -15.491 1.00 94.75 96 ASN A O 1
ATOM 733 N N . LEU A 1 97 ? 0.658 8.121 -14.743 1.00 93.19 97 LEU A N 1
ATOM 734 C CA . LEU A 1 97 ? 1.594 7.778 -15.818 1.00 93.19 97 LEU A CA 1
ATOM 735 C C . LEU A 1 97 ? 2.665 8.852 -16.079 1.00 93.19 97 LEU A C 1
ATOM 737 O O . LEU A 1 97 ? 3.190 8.974 -17.182 1.00 93.19 97 LEU A O 1
ATOM 741 N N . GLY A 1 98 ? 2.989 9.647 -15.056 1.00 90.81 98 GLY A N 1
ATOM 742 C CA . GLY A 1 98 ? 3.924 10.760 -15.175 1.00 90.81 98 GLY A CA 1
ATOM 743 C C . GLY A 1 98 ? 3.294 12.115 -15.479 1.00 90.81 98 GLY A C 1
ATOM 744 O O . GLY A 1 98 ? 4.015 13.104 -15.439 1.00 90.81 98 GLY A O 1
ATOM 745 N N . ASP A 1 99 ? 1.987 12.217 -15.711 1.00 92.56 99 ASP A N 1
ATOM 746 C CA . ASP A 1 99 ? 1.296 13.504 -15.816 1.00 92.56 99 ASP A CA 1
ATOM 747 C C . ASP A 1 99 ? 0.833 14.001 -14.439 1.00 92.56 99 ASP A C 1
ATOM 749 O O . ASP A 1 99 ? -0.340 13.952 -14.073 1.00 92.56 99 ASP A O 1
ATOM 753 N N . TRP A 1 100 ? 1.777 14.502 -13.642 1.00 90.50 100 TRP A N 1
ATOM 754 C CA . TRP A 1 100 ? 1.485 15.059 -12.313 1.00 90.50 100 TRP A CA 1
ATOM 755 C C . TRP A 1 100 ? 0.711 16.384 -12.348 1.00 90.50 100 TRP A C 1
ATOM 757 O O . TRP A 1 100 ? 0.332 16.894 -11.294 1.00 90.50 100 TRP A O 1
ATOM 767 N N . ARG A 1 101 ? 0.500 16.975 -13.533 1.00 91.75 101 ARG A N 1
ATOM 768 C CA . ARG A 1 101 ? -0.312 18.190 -13.692 1.00 91.75 101 ARG A CA 1
ATOM 769 C C . ARG A 1 101 ? -1.790 17.867 -13.858 1.00 91.75 101 ARG A C 1
ATOM 771 O O . ARG A 1 101 ? -2.608 18.761 -13.656 1.00 91.75 101 ARG A O 1
ATOM 778 N N . ASN A 1 102 ? -2.130 16.626 -14.197 1.00 90.75 102 ASN A N 1
ATOM 779 C CA . ASN A 1 102 ? -3.502 16.157 -14.259 1.00 90.75 102 ASN A CA 1
ATOM 780 C C . ASN A 1 102 ? -3.989 15.735 -12.857 1.00 90.75 102 ASN A C 1
ATOM 782 O O . ASN A 1 102 ? -3.566 14.695 -12.348 1.00 90.75 102 ASN A O 1
ATOM 786 N N . PRO A 1 103 ? -4.889 16.506 -12.217 1.00 81.88 103 PRO A N 1
ATOM 787 C CA . PRO A 1 103 ? -5.376 16.189 -10.878 1.00 81.88 103 PRO A CA 1
ATOM 788 C C . PRO A 1 103 ? -6.374 15.021 -10.860 1.00 81.88 103 PRO A C 1
ATOM 790 O O . PRO A 1 103 ? -6.732 14.544 -9.784 1.00 81.88 103 PRO A O 1
ATOM 793 N N . SER A 1 104 ? -6.881 14.581 -12.017 1.00 87.69 104 SER A N 1
ATOM 794 C CA . SER A 1 104 ? -7.898 13.526 -12.109 1.00 87.69 104 SER A CA 1
ATOM 795 C C . SER A 1 104 ? -7.719 12.675 -13.375 1.00 87.69 104 SER A C 1
ATOM 797 O O . SER A 1 104 ? -8.518 12.780 -14.313 1.00 87.69 104 SER A O 1
ATOM 799 N N . PRO A 1 105 ? -6.674 11.822 -13.420 1.00 90.62 105 PRO A N 1
ATOM 800 C CA . PRO A 1 105 ? -6.485 10.862 -14.503 1.00 90.62 105 PRO A CA 1
ATOM 801 C C . PRO A 1 105 ? -7.700 9.943 -14.645 1.00 90.62 105 PRO A C 1
ATOM 803 O O . PRO A 1 105 ? -8.272 9.505 -13.645 1.00 90.62 105 PRO A O 1
ATOM 806 N N . GLN A 1 106 ? -8.089 9.642 -15.883 1.00 92.62 106 GLN A N 1
ATOM 807 C CA . GLN A 1 106 ? -9.182 8.714 -16.156 1.00 92.62 106 GLN A CA 1
ATOM 808 C C . GLN A 1 106 ? -8.661 7.280 -16.137 1.00 92.62 106 GLN A C 1
ATOM 810 O O . GLN A 1 106 ? -7.658 6.964 -16.778 1.00 92.62 106 GLN A O 1
ATOM 815 N N . TRP A 1 107 ? -9.351 6.398 -15.413 1.00 92.69 107 TRP A N 1
ATOM 816 C CA . TRP A 1 107 ? -8.954 4.995 -15.300 1.00 92.69 107 TRP A CA 1
ATOM 817 C C . TRP A 1 107 ? -8.901 4.279 -16.649 1.00 92.69 107 TRP A C 1
ATOM 819 O O . TRP A 1 107 ? -8.011 3.459 -16.854 1.00 92.69 107 TRP A O 1
ATOM 829 N N . GLU A 1 108 ? -9.811 4.596 -17.572 1.00 90.88 108 GLU A N 1
ATOM 830 C CA . GLU A 1 108 ? -9.841 3.992 -18.909 1.00 90.88 108 GLU A CA 1
ATOM 831 C C . GLU A 1 108 ? -8.523 4.223 -19.658 1.00 90.88 108 GLU A C 1
ATOM 833 O O . GLU A 1 108 ? -7.888 3.262 -20.097 1.00 90.88 108 GLU A O 1
ATOM 838 N N . ASP A 1 109 ? -8.060 5.475 -19.711 1.00 90.69 109 ASP A N 1
ATOM 839 C CA . ASP A 1 109 ? -6.788 5.837 -20.339 1.00 90.69 109 ASP A CA 1
ATOM 840 C C . ASP A 1 109 ? -5.624 5.124 -19.649 1.00 90.69 109 ASP A C 1
ATOM 842 O O . ASP A 1 109 ? -4.784 4.508 -20.305 1.00 90.69 109 ASP A O 1
ATOM 846 N N . VAL A 1 110 ? -5.625 5.123 -18.315 1.00 91.75 110 VAL A N 1
ATOM 847 C CA . VAL A 1 110 ? -4.572 4.513 -17.500 1.00 91.75 110 VAL A CA 1
ATOM 848 C C . VAL A 1 110 ? -4.472 3.008 -17.740 1.00 91.75 110 VAL A C 1
ATOM 850 O O . VAL A 1 110 ? -3.391 2.491 -18.001 1.00 91.75 110 VAL A O 1
ATOM 853 N N . ILE A 1 111 ? -5.587 2.280 -17.701 1.00 92.62 111 ILE A N 1
ATOM 854 C CA . ILE A 1 111 ? -5.621 0.820 -17.870 1.00 92.62 111 ILE A CA 1
ATOM 855 C C . ILE A 1 111 ? -5.131 0.416 -19.264 1.00 92.62 111 ILE A C 1
ATOM 857 O O . ILE A 1 111 ? -4.502 -0.637 -19.416 1.00 92.62 111 ILE A O 1
ATOM 861 N N . THR A 1 112 ? -5.395 1.225 -20.296 1.00 91.38 112 THR A N 1
ATOM 862 C CA . THR A 1 112 ? -4.982 0.885 -21.666 1.00 91.38 112 THR A CA 1
ATOM 863 C C . THR A 1 112 ? -3.468 0.863 -21.855 1.00 91.38 112 THR A C 1
ATOM 865 O O . THR A 1 112 ? -2.998 0.091 -22.696 1.00 91.38 112 THR A O 1
ATOM 868 N N . THR A 1 113 ? -2.710 1.622 -21.054 1.00 90.50 113 THR A N 1
ATOM 869 C CA . THR A 1 113 ? -1.242 1.651 -21.128 1.00 90.50 113 THR A CA 1
ATOM 870 C C . THR A 1 113 ? -0.582 0.465 -20.435 1.00 90.50 113 THR A C 1
ATOM 872 O O . THR A 1 113 ? 0.570 0.154 -20.734 1.00 90.50 113 THR A O 1
ATOM 875 N N . PHE A 1 114 ? -1.280 -0.220 -19.523 1.00 90.81 114 PHE A N 1
ATOM 876 C CA . PHE A 1 114 ? -0.739 -1.419 -18.886 1.00 90.81 114 PHE A CA 1
ATOM 877 C C . PHE A 1 114 ? -0.761 -2.617 -19.855 1.00 90.81 114 PHE A C 1
ATOM 879 O O . PHE A 1 114 ? -1.757 -2.843 -20.565 1.00 90.81 114 PHE A O 1
ATOM 886 N N . PRO A 1 115 ? 0.309 -3.439 -19.871 1.00 89.62 115 PRO A N 1
ATOM 887 C CA . PRO A 1 115 ? 0.314 -4.707 -20.590 1.00 89.62 115 PRO A CA 1
ATOM 888 C C . PRO A 1 115 ? -0.868 -5.586 -20.176 1.00 89.62 115 PRO A C 1
ATOM 890 O O . PRO A 1 115 ? -1.305 -5.561 -19.026 1.00 89.62 115 PRO A O 1
ATOM 893 N N . ARG A 1 116 ? -1.391 -6.389 -21.109 1.00 90.50 116 ARG A N 1
ATOM 894 C CA . ARG A 1 116 ? -2.427 -7.378 -20.778 1.00 90.50 116 ARG A CA 1
ATOM 895 C C . ARG A 1 116 ? -1.879 -8.378 -19.757 1.00 90.50 116 ARG A C 1
ATOM 897 O O . ARG A 1 116 ? -0.789 -8.909 -19.955 1.00 90.50 116 ARG A O 1
ATOM 904 N N . GLY A 1 117 ? -2.644 -8.634 -18.702 1.00 91.06 117 GLY A N 1
ATOM 905 C CA . GLY A 1 117 ? -2.276 -9.540 -17.619 1.00 91.06 117 GLY A CA 1
ATOM 906 C C . GLY A 1 117 ? -3.025 -9.221 -16.327 1.00 91.06 117 GLY A C 1
ATOM 907 O O . GLY A 1 117 ? -3.809 -8.275 -16.277 1.00 91.06 117 GLY A O 1
ATOM 908 N N . GLU A 1 118 ? -2.714 -9.983 -15.277 1.00 91.88 118 GLU A N 1
ATOM 909 C CA . GLU A 1 118 ? -3.391 -9.946 -13.969 1.00 91.88 118 GLU A CA 1
ATOM 910 C C . GLU A 1 118 ? -3.525 -8.526 -13.392 1.00 91.88 118 GLU A C 1
ATOM 912 O O . GLU A 1 118 ? -4.603 -8.135 -12.956 1.00 91.88 118 GLU A O 1
ATOM 917 N N . LEU A 1 119 ? -2.457 -7.719 -13.447 1.00 93.00 119 LEU A N 1
ATOM 918 C CA . LEU A 1 119 ? -2.470 -6.353 -12.918 1.00 93.00 119 LEU A CA 1
ATOM 919 C C . LEU A 1 119 ? -3.475 -5.459 -13.654 1.00 93.00 119 LEU A C 1
ATOM 921 O O . LEU A 1 119 ? -4.182 -4.681 -13.022 1.00 93.00 119 LEU A O 1
ATOM 925 N N . ARG A 1 120 ? -3.533 -5.548 -14.986 1.00 94.19 120 ARG A N 1
ATOM 926 C CA . ARG A 1 120 ? -4.449 -4.733 -15.791 1.00 94.19 120 ARG A CA 1
ATOM 927 C C . ARG A 1 120 ? -5.897 -5.115 -15.508 1.00 94.19 120 ARG A C 1
ATOM 929 O O . ARG A 1 120 ? -6.734 -4.227 -15.369 1.00 94.19 120 ARG A O 1
ATOM 936 N N . ASP A 1 121 ? -6.169 -6.412 -15.416 1.00 93.31 121 ASP A N 1
ATOM 937 C CA . ASP A 1 121 ? -7.505 -6.930 -15.124 1.00 93.31 121 ASP A CA 1
ATOM 938 C C . ASP A 1 121 ? -7.947 -6.497 -13.720 1.00 93.31 121 ASP A C 1
ATOM 940 O O . ASP A 1 121 ? -9.046 -5.970 -13.554 1.00 93.31 121 ASP A O 1
ATOM 944 N N . TYR A 1 122 ? -7.046 -6.598 -12.737 1.00 94.62 122 TYR A N 1
ATOM 945 C CA . TYR A 1 122 ? -7.268 -6.112 -11.379 1.00 94.62 122 TYR A CA 1
ATOM 946 C C . TYR A 1 122 ? -7.568 -4.608 -11.335 1.00 94.62 122 TYR A C 1
ATOM 948 O O . TYR A 1 122 ? -8.589 -4.211 -10.782 1.00 94.62 122 TYR A O 1
ATOM 956 N N . LEU A 1 123 ? -6.737 -3.762 -11.958 1.00 94.38 123 LEU A N 1
ATOM 957 C CA . LEU A 1 123 ? -6.991 -2.316 -12.012 1.00 94.38 123 LEU A CA 1
ATOM 958 C C . LEU A 1 123 ? -8.314 -1.991 -12.724 1.00 94.38 123 LEU A C 1
ATOM 960 O O . LEU A 1 123 ? -8.962 -1.008 -12.379 1.00 94.38 123 LEU A O 1
ATOM 964 N N . GLY A 1 124 ? -8.741 -2.830 -13.671 1.00 94.62 124 GLY A N 1
ATOM 965 C CA . GLY A 1 124 ? -10.067 -2.758 -14.280 1.00 94.62 124 GLY A CA 1
ATOM 966 C C . GLY A 1 124 ? -11.210 -2.980 -13.291 1.00 94.62 124 GLY A C 1
ATOM 967 O O . GLY A 1 124 ? -12.197 -2.250 -13.352 1.00 94.62 124 GLY A O 1
ATOM 968 N N . LEU A 1 125 ? -11.073 -3.932 -12.365 1.00 94.25 125 LEU A N 1
ATOM 969 C CA . LEU A 1 125 ? -12.047 -4.152 -11.288 1.00 94.25 125 LEU A CA 1
ATOM 970 C C . LEU A 1 125 ? -12.054 -2.983 -10.297 1.00 94.25 125 LEU A C 1
ATOM 972 O O . LEU A 1 125 ? -13.124 -2.508 -9.921 1.00 94.25 125 LEU A O 1
ATOM 976 N N . VAL A 1 126 ? -10.870 -2.477 -9.927 1.00 94.19 126 VAL A N 1
ATOM 977 C CA . VAL A 1 126 ? -10.723 -1.301 -9.047 1.00 94.19 126 VAL A CA 1
ATOM 978 C C . VAL A 1 126 ? -11.413 -0.080 -9.651 1.00 94.19 126 VAL A C 1
ATOM 980 O O . VAL A 1 126 ? -12.182 0.593 -8.973 1.00 94.19 126 VAL A O 1
ATOM 983 N N . ALA A 1 127 ? -11.183 0.182 -10.938 1.00 93.88 127 ALA A N 1
ATOM 984 C CA . A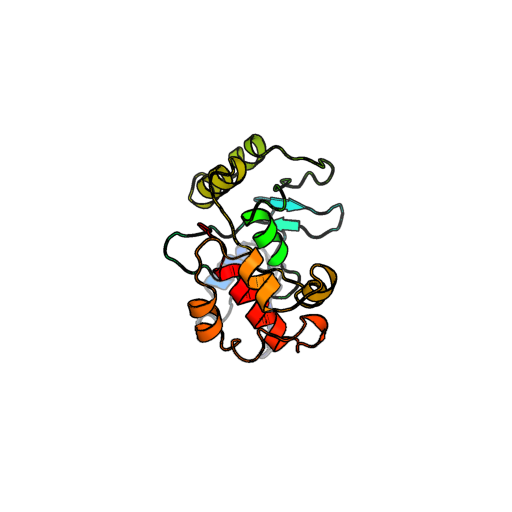LA A 1 127 ? -11.756 1.322 -11.648 1.00 93.88 127 ALA A CA 1
ATOM 985 C C . ALA A 1 127 ? -13.288 1.306 -11.719 1.00 93.88 127 ALA A C 1
ATOM 987 O O . ALA A 1 127 ? -13.907 2.364 -11.795 1.00 93.88 127 ALA A O 1
ATOM 988 N N . LYS A 1 128 ? -13.890 0.114 -11.724 1.00 94.06 128 LYS A N 1
ATOM 989 C CA . LYS A 1 128 ? -15.344 -0.075 -11.766 1.00 94.06 128 LYS A CA 1
ATOM 990 C C . LYS A 1 128 ? -15.979 -0.217 -10.384 1.00 94.06 128 LYS A C 1
ATOM 992 O O . LYS A 1 128 ? -17.183 -0.437 -10.311 1.00 94.06 128 LYS A O 1
ATOM 997 N N . GLU A 1 129 ? -15.183 -0.135 -9.317 1.00 91.50 129 GLU A N 1
ATOM 998 C CA . GLU A 1 129 ? -15.620 -0.411 -7.942 1.00 91.50 129 GLU A CA 1
ATOM 999 C C . GLU A 1 129 ? -16.231 -1.824 -7.782 1.00 91.50 129 GLU A C 1
ATOM 1001 O O . GLU A 1 129 ? -17.060 -2.072 -6.910 1.00 91.50 129 GLU A O 1
ATOM 1006 N N . GLU A 1 130 ? -15.798 -2.777 -8.619 1.00 93.25 130 GLU A N 1
ATOM 1007 C CA . GLU A 1 130 ? -16.244 -4.183 -8.612 1.00 93.25 130 GLU A CA 1
ATOM 1008 C C . GLU A 1 130 ? -15.449 -5.049 -7.617 1.00 93.25 130 GLU A C 1
ATOM 1010 O O . GLU A 1 130 ? -15.698 -6.246 -7.501 1.00 93.25 130 GLU A O 1
ATOM 1015 N N . VAL A 1 131 ? -14.486 -4.454 -6.907 1.00 92.75 131 VAL A N 1
ATOM 1016 C CA . VAL A 1 131 ? -13.642 -5.108 -5.900 1.00 92.75 131 VAL A CA 1
ATOM 1017 C C . VAL A 1 131 ? -13.628 -4.280 -4.616 1.00 92.75 131 VAL A C 1
ATOM 1019 O O . VAL A 1 131 ? -13.363 -3.075 -4.634 1.00 92.75 131 VAL A O 1
ATOM 1022 N N . ARG A 1 132 ? -13.903 -4.920 -3.480 1.00 92.25 132 ARG A N 1
ATOM 1023 C CA . ARG A 1 132 ? -13.824 -4.303 -2.152 1.00 92.25 132 ARG A CA 1
ATOM 1024 C C . ARG A 1 132 ? -12.441 -4.526 -1.562 1.00 92.25 132 ARG A C 1
ATOM 1026 O O . ARG A 1 132 ? -11.977 -5.656 -1.483 1.00 92.25 132 ARG A O 1
ATOM 1033 N N . ILE A 1 133 ? -11.792 -3.453 -1.117 1.00 93.56 133 ILE A N 1
ATOM 1034 C CA . ILE A 1 133 ? -10.399 -3.498 -0.655 1.00 93.56 133 ILE A CA 1
ATOM 1035 C C . ILE A 1 133 ? -10.310 -2.970 0.776 1.00 93.56 133 ILE A C 1
ATOM 1037 O O . ILE A 1 133 ? -10.690 -1.828 1.059 1.00 93.56 133 ILE A O 1
ATOM 1041 N N . ALA A 1 134 ? -9.758 -3.769 1.684 1.00 94.12 134 ALA A N 1
ATOM 1042 C CA . ALA A 1 134 ? -9.512 -3.395 3.068 1.00 94.12 134 ALA A CA 1
ATOM 1043 C C . ALA A 1 134 ? -8.029 -3.072 3.289 1.00 94.12 134 ALA A C 1
ATOM 1045 O O . ALA A 1 134 ? -7.187 -3.933 3.533 1.00 94.12 134 ALA A O 1
ATOM 1046 N N . VAL A 1 135 ? -7.699 -1.779 3.287 1.00 92.81 135 VAL A N 1
ATOM 1047 C CA . VAL A 1 135 ? -6.335 -1.325 3.583 1.00 92.81 135 VAL A CA 1
ATOM 1048 C C . VAL A 1 135 ? -6.180 -0.990 5.058 1.00 92.81 135 VAL A C 1
ATOM 1050 O O . VAL A 1 135 ? -6.867 -0.120 5.599 1.00 92.81 135 VAL A O 1
ATOM 1053 N N . LYS A 1 136 ? -5.185 -1.609 5.693 1.00 92.38 136 LYS A N 1
ATOM 1054 C CA . LYS A 1 136 ? -4.727 -1.192 7.016 1.00 92.38 136 LYS A CA 1
ATOM 1055 C C . LYS A 1 136 ? -3.997 0.160 6.922 1.00 92.38 136 LYS A C 1
ATOM 1057 O O . LYS A 1 136 ? -2.983 0.249 6.223 1.00 92.38 136 LYS A O 1
ATOM 1062 N N . PRO A 1 137 ? -4.398 1.188 7.691 1.00 85.62 137 PRO A N 1
ATOM 1063 C CA . PRO A 1 137 ? -3.693 2.466 7.721 1.00 85.62 137 PRO A CA 1
ATOM 1064 C C . PRO A 1 137 ? -2.220 2.323 8.129 1.00 85.62 137 PRO A C 1
ATOM 1066 O O . PRO A 1 137 ? -1.889 1.629 9.094 1.00 85.62 137 PRO A O 1
ATOM 1069 N N . GLN A 1 138 ? -1.333 3.038 7.431 1.00 78.19 138 GLN A N 1
ATOM 1070 C CA . GLN A 1 138 ? 0.098 3.067 7.757 1.00 78.19 138 GLN A CA 1
ATOM 1071 C C . GLN A 1 138 ? 0.380 3.795 9.085 1.00 78.19 138 GLN A C 1
ATOM 1073 O O . GLN A 1 138 ? 1.221 3.352 9.865 1.00 78.19 138 GLN A O 1
ATOM 1078 N N . TYR A 1 139 ? -0.325 4.900 9.344 1.00 81.31 139 TYR A N 1
ATOM 1079 C CA . TYR A 1 139 ? -0.140 5.757 10.521 1.00 81.31 139 TYR A CA 1
ATOM 1080 C C . TYR A 1 139 ? -1.177 5.436 11.601 1.00 81.31 139 TYR A C 1
ATOM 1082 O O . TYR A 1 139 ? -2.217 6.089 11.704 1.00 81.31 139 TYR A O 1
ATOM 1090 N N . ILE A 1 140 ? -0.901 4.403 12.397 1.00 82.62 140 ILE A N 1
ATOM 1091 C CA . ILE A 1 140 ? -1.778 3.967 13.497 1.00 82.62 140 ILE A CA 1
ATOM 1092 C C . ILE A 1 140 ? -1.871 4.993 14.637 1.00 82.62 140 ILE A C 1
ATOM 1094 O O . ILE A 1 140 ? -2.859 5.026 15.360 1.00 82.62 140 ILE A O 1
ATOM 1098 N N . ASP A 1 141 ? -0.879 5.873 14.763 1.00 83.12 141 ASP A N 1
ATOM 1099 C CA . ASP A 1 141 ? -0.824 6.976 15.727 1.00 83.12 141 ASP A CA 1
ATOM 1100 C C . ASP A 1 141 ? -1.901 8.041 15.472 1.00 83.12 141 ASP A C 1
ATOM 1102 O O . ASP A 1 141 ? -2.265 8.805 16.366 1.00 83.12 141 ASP A O 1
ATOM 1106 N N . LYS A 1 142 ? -2.444 8.085 14.250 1.00 83.25 142 LYS A N 1
ATOM 1107 C CA . LYS A 1 142 ? -3.557 8.970 13.893 1.00 83.25 142 LYS A CA 1
ATOM 1108 C C . LYS A 1 142 ? -4.918 8.367 14.219 1.00 83.25 142 LYS A C 1
ATOM 1110 O O . LYS A 1 142 ? -5.894 9.110 14.249 1.00 83.25 142 LYS A O 1
ATOM 1115 N N . LEU A 1 143 ? -5.000 7.064 14.489 1.00 81.69 143 LEU A N 1
ATOM 1116 C CA . LEU A 1 143 ? -6.265 6.380 14.752 1.00 81.69 143 LEU A CA 1
ATOM 1117 C C . LEU A 1 143 ? -7.042 7.008 15.929 1.00 81.69 143 LEU A C 1
ATOM 1119 O O . LEU A 1 143 ? -8.213 7.328 15.723 1.00 81.69 143 LEU A O 1
ATOM 1123 N N . PRO A 1 144 ? -6.415 7.332 17.083 1.00 82.44 144 PRO A N 1
ATOM 1124 C CA . PRO A 1 144 ? -7.111 8.000 18.186 1.00 82.44 144 PRO A CA 1
ATOM 1125 C C . PRO A 1 144 ? -7.541 9.438 17.869 1.00 82.44 144 PRO A C 1
ATOM 1127 O O . PRO A 1 144 ? -8.356 10.006 18.580 1.00 82.44 144 PRO A O 1
ATOM 1130 N N . LYS A 1 145 ? -6.989 10.069 16.822 1.00 84.31 145 LYS A N 1
ATOM 1131 C CA . LYS A 1 145 ? -7.416 11.408 16.378 1.00 84.31 145 LYS A CA 1
ATOM 1132 C C . LYS A 1 145 ? -8.643 11.340 15.473 1.00 84.31 145 LYS A C 1
ATOM 1134 O O . LYS A 1 145 ? -9.425 12.282 15.449 1.00 84.31 145 LYS A O 1
ATOM 1139 N N . ILE A 1 146 ? -8.782 10.248 14.721 1.00 83.06 146 ILE A N 1
ATOM 1140 C CA . ILE A 1 146 ? -9.871 10.027 13.761 1.00 83.06 146 ILE A CA 1
ATOM 1141 C C . ILE A 1 146 ? -11.108 9.469 14.470 1.00 83.06 146 ILE A C 1
ATOM 1143 O O . ILE A 1 146 ? -12.230 9.826 14.120 1.00 83.06 146 ILE A O 1
ATOM 1147 N N . PHE A 1 147 ? -10.908 8.611 15.471 1.00 85.62 147 PHE A N 1
ATOM 1148 C CA . PHE A 1 147 ? -11.982 8.012 16.249 1.00 85.62 147 PHE A CA 1
ATOM 1149 C C . PHE A 1 147 ? -11.757 8.256 17.741 1.00 85.62 147 PHE A C 1
ATOM 1151 O O . PHE A 1 147 ? -10.738 7.849 18.295 1.00 85.62 147 PHE A O 1
ATOM 1158 N N . GLN A 1 148 ? -12.726 8.914 18.375 1.00 85.75 148 GLN A N 1
ATOM 1159 C CA . GLN A 1 148 ? -12.779 9.120 19.820 1.00 85.75 148 GLN A CA 1
ATOM 1160 C C . GLN A 1 148 ? -13.753 8.098 20.407 1.00 85.75 148 GLN A C 1
ATOM 1162 O O . GLN A 1 148 ? -14.936 8.135 20.078 1.00 85.75 148 GLN A O 1
ATOM 1167 N N . GLY A 1 149 ? -13.265 7.187 21.245 1.00 90.69 149 GLY A N 1
ATOM 1168 C CA . GLY A 1 149 ? -14.100 6.157 21.861 1.00 90.69 149 GLY A CA 1
ATOM 1169 C C . GLY A 1 149 ? -13.312 4.934 22.309 1.00 90.69 149 GLY A C 1
ATOM 1170 O O . GLY A 1 149 ? -12.070 4.933 22.307 1.00 90.69 149 GLY A O 1
ATOM 1171 N N . LYS A 1 150 ? -14.052 3.891 22.690 1.00 94.69 150 LYS A N 1
ATOM 1172 C CA . LYS A 1 150 ? -13.477 2.610 23.089 1.00 94.69 150 LYS A CA 1
ATOM 1173 C C . LYS A 1 150 ? -13.056 1.796 21.874 1.00 94.69 150 LYS A C 1
ATOM 1175 O O . LYS A 1 150 ? -13.497 2.028 20.748 1.00 94.69 150 LYS A O 1
ATOM 1180 N N . VAL A 1 151 ? -12.202 0.806 22.117 1.00 93.62 151 VAL A N 1
ATOM 1181 C CA . VAL A 1 151 ? -11.818 -0.173 21.094 1.00 93.62 151 VAL A CA 1
ATOM 1182 C C . VAL A 1 151 ? -13.044 -0.920 20.578 1.00 93.62 151 VAL A C 1
ATOM 1184 O O . VAL A 1 151 ? -13.176 -1.071 19.368 1.00 93.62 151 VAL A O 1
ATOM 1187 N N . LEU A 1 152 ? -13.941 -1.353 21.470 1.00 94.94 152 LEU A N 1
ATOM 1188 C CA . LEU A 1 152 ? -15.147 -2.085 21.085 1.00 94.94 152 LEU A CA 1
ATOM 1189 C C . LEU A 1 152 ? -16.014 -1.284 20.106 1.00 94.94 152 LEU A C 1
ATOM 1191 O O . LEU A 1 152 ? -16.328 -1.794 19.037 1.00 94.94 152 LEU A O 1
ATOM 1195 N N . ASP A 1 153 ? -16.281 -0.010 20.410 1.00 94.31 153 ASP A N 1
ATOM 1196 C CA . ASP A 1 153 ? -17.092 0.874 19.563 1.00 94.31 153 ASP A CA 1
ATOM 1197 C C . ASP A 1 153 ? -16.523 0.993 18.138 1.00 94.31 153 ASP A C 1
ATOM 1199 O O . ASP A 1 153 ? -17.261 1.042 17.153 1.00 94.31 153 ASP A O 1
ATOM 1203 N N . LEU A 1 154 ? -15.190 1.052 18.014 1.00 92.69 154 LEU A N 1
ATOM 1204 C CA . LEU A 1 154 ? -14.523 1.087 16.714 1.00 92.69 154 LEU A CA 1
ATOM 1205 C C . LEU A 1 154 ? -14.708 -0.235 15.964 1.00 92.69 154 LEU A C 1
ATOM 1207 O O . LEU A 1 154 ? -14.980 -0.202 14.766 1.00 92.69 154 LEU A O 1
ATOM 1211 N N . LEU A 1 155 ? -14.517 -1.369 16.645 1.00 94.25 155 LEU A N 1
ATOM 1212 C CA . LEU A 1 155 ? -14.594 -2.698 16.035 1.00 94.25 155 LEU A CA 1
ATOM 1213 C C . LEU A 1 155 ? -16.023 -3.030 15.602 1.00 94.25 155 LEU A C 1
ATOM 1215 O O . LEU A 1 155 ? -16.212 -3.444 14.467 1.00 94.25 155 LEU A O 1
ATOM 1219 N N . GLU A 1 156 ? -17.021 -2.770 16.445 1.00 94.31 156 GLU A N 1
ATOM 1220 C CA . GLU A 1 156 ? -18.436 -2.974 16.109 1.00 94.31 156 GLU A CA 1
ATOM 1221 C C . GLU A 1 156 ? -18.884 -2.084 14.945 1.00 94.31 156 GLU A C 1
ATOM 1223 O O . GLU A 1 156 ? -19.682 -2.500 14.113 1.00 94.31 156 GLU A O 1
ATOM 1228 N N . ARG A 1 157 ? -18.335 -0.867 14.831 1.00 92.19 157 ARG A N 1
ATOM 1229 C CA . ARG A 1 157 ? -18.645 0.037 13.716 1.00 92.19 157 ARG A CA 1
ATOM 1230 C C . ARG A 1 157 ? -18.132 -0.463 12.362 1.00 92.19 157 ARG A C 1
ATOM 1232 O O . ARG A 1 157 ? -18.710 -0.100 11.340 1.00 92.19 157 ARG A O 1
ATOM 1239 N N . VAL A 1 158 ? -17.013 -1.186 12.337 1.00 92.38 158 VAL A N 1
ATOM 1240 C CA . VAL A 1 158 ? -16.401 -1.693 11.093 1.00 92.38 158 VAL A CA 1
ATOM 1241 C C . VAL A 1 158 ? -16.753 -3.149 10.804 1.00 92.38 158 VAL A C 1
ATOM 1243 O O . VAL A 1 158 ? -16.393 -3.649 9.742 1.00 92.38 158 VAL A O 1
ATOM 1246 N N . ASP A 1 159 ? -17.394 -3.831 11.749 1.00 94.50 159 ASP A N 1
ATOM 1247 C CA . ASP A 1 159 ? -17.764 -5.229 11.611 1.00 94.50 159 ASP A CA 1
ATOM 1248 C C . ASP A 1 159 ? -19.019 -5.376 10.754 1.00 94.50 159 ASP A C 1
ATOM 1250 O O . ASP A 1 159 ? -20.130 -5.036 11.153 1.00 94.50 159 ASP A O 1
ATOM 1254 N N . GLU A 1 160 ? -18.823 -5.910 9.556 1.00 91.62 160 GLU A N 1
ATOM 1255 C CA . GLU A 1 160 ? -19.894 -6.183 8.599 1.00 91.62 160 GLU A CA 1
ATOM 1256 C C . GLU A 1 160 ? -20.393 -7.634 8.709 1.00 91.62 160 GLU A C 1
ATOM 1258 O O . GLU A 1 160 ? -21.407 -7.992 8.109 1.00 91.62 160 GLU A O 1
ATOM 1263 N N . ARG A 1 161 ? -19.698 -8.481 9.486 1.00 92.06 161 ARG A N 1
ATOM 1264 C CA . ARG A 1 161 ? -19.899 -9.940 9.527 1.00 92.06 161 ARG A CA 1
ATOM 1265 C C . ARG A 1 161 ? -20.279 -10.482 10.906 1.00 92.06 161 ARG A C 1
ATOM 1267 O O . ARG A 1 161 ? -20.608 -11.659 11.011 1.00 92.06 161 ARG A O 1
ATOM 1274 N N . ASN A 1 162 ? -20.318 -9.634 11.934 1.00 92.69 162 ASN A N 1
ATOM 1275 C CA . ASN A 1 162 ? -20.531 -10.011 13.338 1.00 92.69 162 ASN A CA 1
ATOM 1276 C C . ASN A 1 162 ? -19.454 -10.982 13.864 1.00 92.69 162 ASN A C 1
ATOM 1278 O O . ASN A 1 162 ? -19.737 -11.904 14.632 1.00 92.69 162 ASN A O 1
ATOM 1282 N N . GLU A 1 163 ? -18.206 -10.765 13.449 1.00 94.81 163 GLU A N 1
ATOM 1283 C CA . GLU A 1 163 ? -17.040 -11.592 13.771 1.00 94.81 163 GLU A CA 1
ATOM 1284 C C . GLU A 1 163 ? -16.106 -10.946 14.815 1.00 94.81 163 GLU A C 1
ATOM 1286 O O . GLU A 1 163 ? -15.026 -11.487 15.087 1.00 94.81 163 GLU A O 1
ATOM 1291 N N . VAL A 1 164 ? -16.493 -9.822 15.447 1.00 94.56 164 VAL A N 1
ATOM 1292 C CA . VAL A 1 164 ? -15.697 -9.186 16.523 1.00 94.56 164 VAL A CA 1
ATOM 1293 C C . VAL A 1 164 ? -15.185 -10.215 17.543 1.00 94.56 164 VAL A C 1
ATOM 1295 O O . VAL A 1 164 ? -13.968 -10.278 17.727 1.00 94.56 164 VAL A O 1
ATOM 1298 N N . PRO A 1 165 ? -16.020 -11.085 18.158 1.00 94.38 165 PRO A N 1
ATOM 1299 C CA . PRO A 1 165 ? -15.546 -12.007 19.194 1.00 94.38 165 PRO A CA 1
ATOM 1300 C C . PRO A 1 165 ? -14.524 -13.037 18.699 1.00 94.38 165 PRO A C 1
ATOM 1302 O O . PRO A 1 165 ? -13.767 -13.587 19.502 1.00 94.38 165 PRO A O 1
ATOM 1305 N N . HIS A 1 166 ? -14.527 -13.354 17.403 1.00 95.00 166 HIS A N 1
ATOM 1306 C CA . HIS A 1 166 ? -13.587 -14.290 16.801 1.00 95.00 166 HIS A CA 1
ATOM 1307 C C . HIS A 1 166 ? -12.226 -13.619 16.584 1.00 95.00 166 HIS A C 1
ATOM 1309 O O . HIS A 1 166 ? -11.198 -14.106 17.070 1.00 95.00 166 HIS A O 1
ATOM 1315 N N . PHE A 1 167 ? -12.215 -12.462 15.918 1.00 95.62 167 PHE A N 1
ATOM 1316 C CA . PHE A 1 167 ? -10.977 -11.763 15.582 1.00 95.62 167 PHE A CA 1
ATOM 1317 C C . PHE A 1 167 ? -10.303 -11.115 16.793 1.00 95.62 167 PHE A C 1
ATOM 1319 O O . PHE A 1 167 ? -9.072 -11.086 16.847 1.00 95.62 167 PHE A O 1
ATOM 1326 N N . THR A 1 168 ? -11.051 -10.659 17.803 1.00 95.25 168 THR A N 1
ATOM 1327 C CA . THR A 1 168 ? -10.447 -10.106 19.027 1.00 95.25 168 THR A CA 1
ATOM 1328 C C . THR A 1 168 ? -9.623 -11.146 19.778 1.00 95.25 168 THR A C 1
ATOM 1330 O O . THR A 1 168 ? -8.529 -10.816 20.244 1.00 95.25 168 THR A O 1
ATOM 1333 N N . ARG A 1 169 ? -10.085 -12.405 19.796 1.00 95.25 169 ARG A N 1
ATOM 1334 C CA . ARG A 1 169 ? -9.374 -13.546 20.393 1.00 95.25 169 ARG A CA 1
ATOM 1335 C C . ARG A 1 169 ? -8.126 -13.920 19.620 1.00 95.25 169 ARG A C 1
ATOM 1337 O O . ARG A 1 169 ? -7.067 -14.081 20.221 1.00 95.25 169 ARG A O 1
ATOM 1344 N N . ILE A 1 170 ? -8.224 -14.012 18.294 1.00 95.44 170 ILE A N 1
ATOM 1345 C CA . ILE A 1 170 ? -7.068 -14.300 17.428 1.00 95.44 170 ILE A CA 1
ATOM 1346 C C . ILE A 1 170 ? -5.995 -13.221 17.589 1.00 95.44 170 ILE A C 1
ATOM 1348 O O . ILE A 1 170 ? -4.807 -13.523 17.691 1.00 95.44 170 ILE A O 1
ATOM 1352 N N . MET A 1 171 ? -6.416 -11.958 17.654 1.00 94.69 171 MET A N 1
ATOM 1353 C CA . MET A 1 171 ? -5.517 -10.820 17.811 1.00 94.69 171 MET A CA 1
ATOM 1354 C C . MET A 1 171 ? -5.073 -10.595 19.264 1.00 94.69 171 MET A C 1
ATOM 1356 O O . MET A 1 171 ? -4.216 -9.744 19.503 1.00 94.69 171 MET A O 1
ATOM 1360 N N . GLY A 1 172 ? -5.623 -11.326 20.239 1.00 94.75 172 GLY A N 1
ATOM 1361 C CA . GLY A 1 172 ? -5.281 -11.204 21.657 1.00 94.75 172 GLY A CA 1
ATOM 1362 C C . GLY A 1 172 ? -5.589 -9.825 22.249 1.00 94.75 172 GLY A C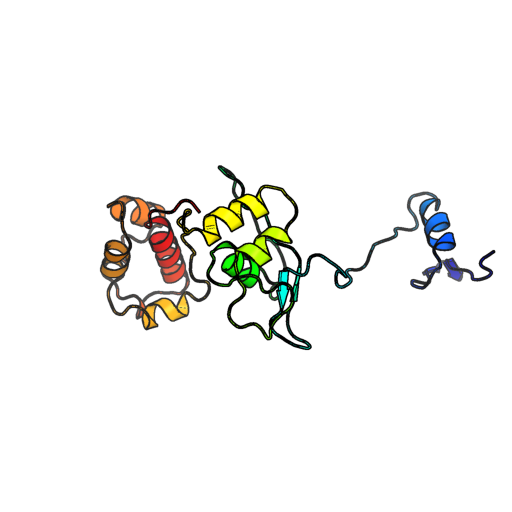 1
ATOM 1363 O O . GLY A 1 172 ? -4.804 -9.310 23.048 1.00 94.75 172 GLY A O 1
ATOM 1364 N N . ILE A 1 173 ? -6.693 -9.196 21.835 1.00 95.62 173 ILE A N 1
ATOM 1365 C CA . ILE A 1 173 ? -7.101 -7.845 22.265 1.00 95.62 173 ILE A CA 1
ATOM 1366 C C . ILE A 1 173 ? -8.385 -7.823 23.109 1.00 95.62 173 ILE A C 1
ATOM 1368 O O . ILE A 1 173 ? -8.874 -6.744 23.432 1.00 95.62 173 ILE A O 1
ATOM 1372 N N . ASP A 1 174 ? -8.912 -8.974 23.535 1.00 94.44 174 ASP A N 1
ATOM 1373 C CA . ASP A 1 174 ? -10.156 -9.037 24.328 1.00 94.44 174 ASP A CA 1
ATOM 1374 C C . ASP A 1 174 ? -10.071 -8.236 25.639 1.00 94.44 174 ASP A C 1
ATOM 1376 O O . ASP A 1 174 ? -11.027 -7.599 26.068 1.00 94.44 174 ASP A O 1
ATOM 1380 N N . HIS A 1 175 ? -8.889 -8.213 26.258 1.00 94.19 175 HIS A N 1
ATOM 1381 C CA . HIS A 1 175 ? -8.638 -7.520 27.523 1.00 94.19 175 HIS A CA 1
ATOM 1382 C C . HIS A 1 175 ? -8.598 -5.985 27.405 1.00 94.19 175 HIS A C 1
ATOM 1384 O O . HIS A 1 175 ? -8.567 -5.302 28.428 1.00 94.19 175 HIS A O 1
ATOM 1390 N N . ILE A 1 176 ? -8.571 -5.432 26.185 1.00 95.00 176 ILE A N 1
ATOM 1391 C CA . ILE A 1 176 ? -8.503 -3.980 25.947 1.00 95.00 176 ILE A CA 1
ATOM 1392 C C . ILE A 1 176 ? -9.759 -3.403 25.289 1.00 95.00 176 ILE A C 1
ATOM 1394 O O . ILE A 1 176 ? -9.769 -2.214 24.989 1.00 95.00 176 ILE A O 1
ATOM 1398 N N . LEU A 1 177 ? -10.814 -4.200 25.089 1.00 94.06 177 LEU A N 1
ATOM 1399 C CA . LEU A 1 177 ? -12.040 -3.773 24.396 1.00 94.06 177 LEU A CA 1
ATOM 1400 C C . LEU A 1 177 ? -12.710 -2.551 25.041 1.00 94.06 177 LEU A C 1
ATOM 1402 O O . LEU A 1 177 ? -13.154 -1.643 24.343 1.00 94.06 177 LEU A O 1
ATOM 1406 N N . GLU A 1 178 ? -12.703 -2.496 26.371 1.00 95.12 178 GLU A N 1
ATOM 1407 C CA . GLU A 1 178 ? -13.303 -1.409 27.153 1.00 95.12 178 GLU A CA 1
ATOM 1408 C C . GLU A 1 178 ? -12.393 -0.182 27.319 1.00 95.12 178 GLU A C 1
ATOM 1410 O O . GLU A 1 178 ? -12.810 0.829 27.890 1.00 95.12 178 GLU A O 1
ATOM 1415 N N . ARG A 1 179 ? -11.135 -0.255 26.862 1.00 94.19 179 ARG A N 1
ATOM 1416 C CA . ARG A 1 179 ? -10.182 0.858 26.958 1.00 94.19 179 ARG A CA 1
ATOM 1417 C C . ARG A 1 179 ? -10.396 1.836 25.808 1.00 94.19 179 ARG A C 1
ATOM 1419 O O . ARG A 1 179 ? -10.765 1.450 24.701 1.00 94.19 179 ARG A O 1
ATOM 1426 N N . ASN A 1 180 ? -10.094 3.104 26.065 1.00 93.12 180 ASN A N 1
ATOM 1427 C CA . ASN A 1 180 ? -10.058 4.126 25.026 1.00 93.12 180 ASN A CA 1
ATOM 1428 C C . ASN A 1 180 ? -8.816 3.963 24.138 1.00 93.12 180 ASN A C 1
ATOM 1430 O O . ASN A 1 180 ? -7.754 3.545 24.611 1.00 93.12 180 ASN A O 1
ATOM 1434 N N . LEU A 1 181 ? -8.944 4.320 22.857 1.00 90.12 181 LEU A N 1
ATOM 1435 C CA . LEU A 1 181 ? -7.862 4.209 21.867 1.00 90.12 181 LEU A CA 1
ATOM 1436 C C . LEU A 1 181 ? -6.630 5.066 22.199 1.00 90.12 181 LEU A C 1
ATOM 1438 O O . LEU A 1 181 ? -5.511 4.682 21.874 1.00 90.12 181 LEU A O 1
ATOM 1442 N N . ASP A 1 182 ? -6.820 6.220 22.832 1.00 90.44 182 ASP A N 1
ATOM 1443 C CA . ASP A 1 182 ? -5.753 7.148 23.227 1.00 90.44 182 ASP A CA 1
ATOM 1444 C C . ASP A 1 182 ? -4.865 6.605 24.359 1.00 90.44 182 ASP A C 1
ATOM 1446 O O . ASP A 1 182 ? -3.701 6.985 24.476 1.00 90.44 182 ASP A O 1
ATOM 1450 N N . ALA A 1 183 ? -5.394 5.678 25.158 1.00 90.38 183 ALA A N 1
ATOM 1451 C CA . ALA A 1 183 ? -4.700 5.046 26.273 1.00 90.38 183 ALA A CA 1
ATOM 1452 C C . ALA A 1 183 ? -3.916 3.782 25.876 1.00 90.38 183 ALA A C 1
ATOM 1454 O O . ALA A 1 183 ? -3.354 3.114 26.751 1.00 90.38 183 ALA A O 1
ATOM 1455 N N . LEU A 1 184 ? -3.914 3.403 24.596 1.00 90.25 184 LEU A N 1
ATOM 1456 C CA . LEU A 1 184 ? -3.248 2.201 24.101 1.00 90.25 184 LEU A CA 1
ATOM 1457 C C . LEU A 1 184 ? -1.786 2.456 23.719 1.00 90.25 184 LEU A C 1
ATOM 1459 O O . LEU A 1 184 ? -1.411 3.503 23.195 1.00 90.25 184 LEU A O 1
ATOM 1463 N N . SER A 1 185 ? -0.954 1.438 23.915 1.00 91.50 185 SER A N 1
ATOM 1464 C CA . SER A 1 185 ? 0.401 1.388 23.367 1.00 91.50 185 SER A CA 1
ATOM 1465 C C . SER A 1 185 ? 0.385 1.245 21.840 1.00 91.50 185 SER A C 1
ATOM 1467 O O . SER A 1 185 ? -0.570 0.742 21.247 1.00 91.50 185 SER A O 1
ATOM 1469 N N . GLY A 1 186 ? 1.492 1.600 21.179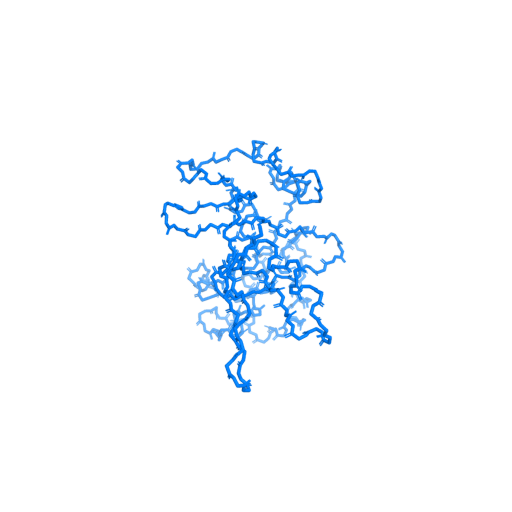 1.00 90.56 186 GLY A N 1
ATOM 1470 C CA . GLY A 1 186 ? 1.619 1.446 19.724 1.00 90.56 186 GLY A CA 1
ATOM 1471 C C . GLY A 1 186 ? 1.432 0.001 19.237 1.00 90.56 186 GLY A C 1
ATOM 1472 O O . GLY A 1 186 ? 0.836 -0.224 18.188 1.00 90.56 186 GLY A O 1
ATOM 1473 N N . GLY A 1 187 ? 1.872 -0.990 20.021 1.00 91.12 187 GLY A N 1
ATOM 1474 C CA . GLY A 1 187 ? 1.673 -2.406 19.696 1.00 91.12 187 GLY A CA 1
ATOM 1475 C C . GLY A 1 187 ? 0.210 -2.848 19.810 1.00 91.12 187 GLY A C 1
ATOM 1476 O O . GLY A 1 187 ? -0.272 -3.597 18.962 1.00 91.12 187 GLY A O 1
ATOM 1477 N N . GLU A 1 188 ? -0.515 -2.359 20.819 1.00 93.25 188 GLU A N 1
ATOM 1478 C CA . GLU A 1 188 ? -1.960 -2.588 20.953 1.00 93.25 188 GLU A CA 1
ATOM 1479 C C . GLU A 1 188 ? -2.725 -1.917 19.808 1.00 93.25 188 GLU A C 1
ATOM 1481 O O . GLU A 1 188 ? -3.509 -2.585 19.138 1.00 93.25 188 GLU A O 1
ATOM 1486 N N . LEU A 1 189 ? -2.427 -0.649 19.502 1.00 93.00 189 LEU A N 1
ATOM 1487 C CA . LEU A 1 189 ? -3.003 0.067 18.358 1.00 93.00 189 LEU A CA 1
ATOM 1488 C C . LEU A 1 189 ? -2.752 -0.663 17.038 1.00 93.00 189 LEU A C 1
ATOM 1490 O O . LEU A 1 189 ? -3.634 -0.730 16.184 1.00 93.00 189 LEU A O 1
ATOM 1494 N N . GLN A 1 190 ? -1.569 -1.256 16.870 1.00 93.50 190 GLN A N 1
ATOM 1495 C CA . GLN A 1 190 ? -1.253 -2.041 15.685 1.00 93.50 190 GLN A CA 1
ATOM 1496 C C . GLN A 1 190 ? -2.147 -3.277 15.556 1.00 93.50 190 GLN A C 1
ATOM 1498 O O . GLN A 1 190 ? -2.603 -3.573 14.450 1.00 93.50 190 GLN A O 1
ATOM 1503 N N . ARG A 1 191 ? -2.404 -3.985 16.663 1.00 94.12 191 ARG A N 1
ATOM 1504 C CA . ARG A 1 191 ? -3.297 -5.153 16.683 1.00 94.12 191 ARG A CA 1
ATOM 1505 C C . ARG A 1 191 ? -4.752 -4.755 16.462 1.00 94.12 191 ARG A C 1
ATOM 1507 O O . ARG A 1 191 ? -5.422 -5.408 15.670 1.00 94.12 191 ARG A O 1
ATOM 1514 N N . VAL A 1 192 ? -5.206 -3.658 17.068 1.00 94.06 192 VAL A N 1
ATOM 1515 C CA . VAL A 1 192 ? -6.547 -3.097 16.833 1.00 94.06 192 VAL A CA 1
ATOM 1516 C C . VAL A 1 192 ? -6.725 -2.711 15.364 1.00 94.06 192 VAL A C 1
ATOM 1518 O O . VAL A 1 192 ? -7.718 -3.092 14.760 1.00 94.06 192 VAL A O 1
ATOM 1521 N N . ALA A 1 193 ? -5.747 -2.038 14.750 1.00 94.12 193 ALA A N 1
ATOM 1522 C CA . ALA A 1 193 ? -5.815 -1.658 13.339 1.00 94.12 193 ALA A CA 1
ATOM 1523 C C . ALA A 1 193 ? -5.869 -2.874 12.397 1.00 94.12 193 ALA A C 1
ATOM 1525 O O . ALA A 1 193 ? -6.594 -2.849 11.406 1.00 94.12 193 ALA A O 1
ATOM 1526 N N . ILE A 1 194 ? -5.117 -3.939 12.700 1.00 94.62 194 ILE A N 1
ATOM 1527 C CA . ILE A 1 194 ? -5.191 -5.199 11.943 1.00 94.62 194 ILE A CA 1
ATOM 1528 C C . ILE A 1 194 ? -6.571 -5.841 12.129 1.00 94.62 194 ILE A C 1
ATOM 1530 O O . ILE A 1 194 ? -7.207 -6.165 11.135 1.00 94.62 194 ILE A O 1
ATOM 1534 N N . CYS A 1 195 ? -7.058 -5.954 13.369 1.00 95.06 195 CYS A N 1
ATOM 1535 C CA . CYS A 1 195 ? -8.382 -6.504 13.675 1.00 95.06 195 CYS A CA 1
ATOM 1536 C C . CYS A 1 195 ? -9.491 -5.755 12.919 1.00 95.06 195 CYS A C 1
ATOM 1538 O O . CYS A 1 195 ? -10.263 -6.361 12.189 1.00 95.06 195 CYS A O 1
ATOM 1540 N N . ALA A 1 196 ? -9.494 -4.423 12.995 1.00 93.75 196 ALA A N 1
ATOM 1541 C CA . ALA A 1 196 ? -10.447 -3.570 12.291 1.00 93.75 196 ALA A CA 1
ATOM 1542 C C . ALA A 1 196 ? -10.388 -3.729 10.762 1.00 93.75 196 ALA A C 1
ATOM 1544 O O . ALA A 1 196 ? -11.398 -3.557 10.089 1.00 93.75 196 ALA A O 1
ATOM 1545 N N . THR A 1 197 ? -9.215 -4.046 10.203 1.00 94.44 197 THR A N 1
ATOM 1546 C CA . THR A 1 197 ? -9.071 -4.326 8.765 1.00 94.44 197 THR A CA 1
ATOM 1547 C C . THR A 1 197 ? -9.660 -5.693 8.418 1.00 94.44 197 THR A C 1
ATOM 1549 O O . THR A 1 197 ? -10.363 -5.810 7.423 1.00 94.44 197 THR A O 1
ATOM 1552 N N . LEU A 1 198 ? -9.425 -6.703 9.262 1.00 94.44 198 LEU A N 1
ATOM 1553 C CA . LEU A 1 198 ? -9.942 -8.061 9.081 1.00 94.44 198 LEU A CA 1
ATOM 1554 C C . LEU A 1 198 ? -11.459 -8.165 9.270 1.00 94.44 198 LEU A C 1
ATOM 1556 O O . LEU A 1 198 ? -12.053 -9.099 8.752 1.00 94.44 198 LEU A O 1
ATOM 1560 N N . LEU A 1 199 ? -12.095 -7.251 10.001 1.00 94.88 199 LEU A N 1
ATOM 1561 C CA . LEU A 1 199 ? -13.546 -7.278 10.224 1.00 94.88 199 LEU A CA 1
ATOM 1562 C C . LEU A 1 199 ? -14.368 -6.822 9.009 1.00 94.88 199 LEU A C 1
ATOM 1564 O O . LEU A 1 199 ? -15.519 -7.232 8.872 1.00 94.88 199 LEU A O 1
ATOM 1568 N N . LYS A 1 200 ? -13.768 -6.041 8.106 1.00 93.81 200 LYS A N 1
ATOM 1569 C CA . LYS A 1 200 ? -14.424 -5.571 6.880 1.00 93.81 200 LYS A CA 1
ATOM 1570 C C . LYS A 1 200 ? -14.680 -6.716 5.902 1.00 93.81 200 LYS A C 1
ATOM 1572 O O . LYS A 1 200 ? -13.845 -7.614 5.765 1.00 93.81 200 LYS A O 1
ATOM 1577 N N . GLU A 1 201 ? -15.801 -6.670 5.190 1.00 93.12 201 GLU A N 1
ATOM 1578 C CA . GLU A 1 201 ? -16.060 -7.558 4.061 1.00 93.12 201 GLU A CA 1
ATOM 1579 C C . GLU A 1 201 ? -15.312 -7.029 2.827 1.00 93.12 201 GLU A C 1
ATOM 1581 O O . GLU A 1 201 ? -15.699 -6.035 2.210 1.00 93.12 201 GLU A O 1
ATOM 1586 N N . ALA A 1 202 ? -14.201 -7.682 2.487 1.00 92.75 202 ALA A N 1
ATOM 1587 C CA . ALA A 1 202 ? -13.334 -7.287 1.384 1.00 92.75 202 ALA A CA 1
ATOM 1588 C C . ALA A 1 202 ? -12.881 -8.496 0.562 1.00 92.75 202 ALA A C 1
ATOM 1590 O O . ALA A 1 202 ? -12.714 -9.595 1.096 1.00 92.75 202 ALA A O 1
ATOM 1591 N N . ASP A 1 203 ? -12.651 -8.257 -0.726 1.00 90.69 203 ASP A N 1
ATOM 1592 C CA . ASP A 1 203 ? -12.049 -9.203 -1.662 1.00 90.69 203 ASP A CA 1
ATOM 1593 C C . ASP A 1 203 ? -10.511 -9.195 -1.567 1.00 90.69 203 ASP A C 1
ATOM 1595 O O . ASP A 1 203 ? -9.869 -10.201 -1.881 1.00 90.69 203 ASP A O 1
ATOM 1599 N N . VAL A 1 204 ? -9.923 -8.059 -1.146 1.00 88.00 204 VAL A N 1
ATOM 1600 C CA . VAL A 1 204 ? -8.467 -7.814 -1.041 1.00 88.00 204 VAL A CA 1
ATOM 1601 C C . VAL A 1 204 ? -8.087 -7.127 0.264 1.00 88.00 204 VAL A C 1
ATOM 1603 O O . VAL A 1 204 ? -8.761 -6.139 0.638 1.00 88.00 204 VAL A O 1
#

Foldseek 3Di:
DPPDPQWDDDPPDIDGDPPDDPVVVVVLVVDPPNPHDDDDDDDDDPDQFFADQDDVGDTDGDADFDDPPDDDDDDDDPPNCPVVNVCCLQLVDPGPSPPNVDPDDQLVVSLVRDDDDRRSVSSVCNNVVVFFDQDQDPCLVCVCVVDWAFLQVLQVVLAPPPCLVVLCVVLVNPVRRRPTSVPDDPSSSSSSSVSSSVRHDGPD

pLDDT: mean 88.11, std 8.07, range [51.56, 95.62]